Protein AF-A0A9P1GY20-F1 (afdb_monomer_lite)

Organism: NCBI:txid1442378

pLDDT: mean 83.98, std 19.25, range [26.89, 98.56]

Structure (mmCIF, N/CA/C/O backbone):
data_AF-A0A9P1GY20-F1
#
_entry.id   AF-A0A9P1GY20-F1
#
loop_
_atom_site.group_PDB
_atom_site.id
_atom_site.type_symbol
_atom_site.label_atom_id
_atom_site.label_alt_id
_atom_site.label_comp_id
_atom_site.label_asym_id
_atom_site.label_entity_id
_atom_site.label_seq_id
_atom_site.pdbx_PDB_ins_code
_atom_site.Cartn_x
_atom_site.Cartn_y
_atom_site.Cartn_z
_atom_site.occupancy
_atom_site.B_iso_or_equiv
_atom_site.auth_seq_id
_atom_site.auth_comp_id
_atom_site.auth_asym_id
_atom_site.auth_atom_id
_atom_site.pdbx_PDB_model_num
ATOM 1 N N . MET A 1 1 ? -32.533 4.520 -22.703 1.00 36.44 1 MET A N 1
ATOM 2 C CA . MET A 1 1 ? -31.377 4.012 -21.925 1.00 36.44 1 MET A CA 1
ATOM 3 C C . MET A 1 1 ? -30.116 4.844 -22.220 1.00 36.44 1 MET A C 1
ATOM 5 O O . MET A 1 1 ? -29.046 4.283 -22.371 1.00 36.44 1 MET A O 1
ATOM 9 N N . PHE A 1 2 ? -30.236 6.178 -22.319 1.00 30.64 2 PHE A N 1
ATOM 10 C CA . PHE A 1 2 ? -29.113 7.093 -22.608 1.00 30.64 2 PHE A CA 1
ATOM 11 C C . PHE A 1 2 ? -29.359 8.520 -22.057 1.00 30.64 2 PHE A C 1
ATOM 13 O O . PHE A 1 2 ? -28.878 9.498 -22.605 1.00 30.64 2 PHE A O 1
ATOM 20 N N . GLU A 1 3 ? -30.113 8.646 -20.959 1.00 26.89 3 GLU A N 1
ATOM 21 C CA . GLU A 1 3 ? -30.404 9.933 -20.294 1.00 26.89 3 GLU A CA 1
ATOM 22 C C . GLU A 1 3 ? -30.352 9.781 -18.764 1.00 26.89 3 GLU A C 1
ATOM 24 O O . GLU A 1 3 ? -31.308 10.072 -18.055 1.00 26.89 3 GLU A O 1
ATOM 29 N N . ALA A 1 4 ? -29.241 9.262 -18.236 1.00 29.00 4 ALA A N 1
ATOM 30 C CA . ALA A 1 4 ? -29.023 9.178 -16.785 1.00 29.00 4 ALA A CA 1
ATOM 31 C C . ALA A 1 4 ? -27.730 9.871 -16.310 1.00 29.00 4 ALA A C 1
ATOM 33 O O . ALA A 1 4 ? -27.395 9.785 -15.136 1.00 29.00 4 ALA A O 1
ATOM 34 N N . PHE A 1 5 ? -27.012 10.581 -17.191 1.00 33.75 5 PHE A N 1
ATOM 35 C CA . PHE A 1 5 ? -25.700 11.172 -16.875 1.00 33.75 5 PHE A CA 1
ATOM 36 C C . PHE A 1 5 ? -25.647 12.702 -16.910 1.00 33.75 5 PHE A C 1
ATOM 38 O O . PHE A 1 5 ? -24.567 13.281 -16.935 1.00 33.75 5 PHE A O 1
ATOM 45 N N . SER A 1 6 ? -26.788 13.386 -16.875 1.00 38.59 6 SER A N 1
ATOM 46 C CA . SER A 1 6 ? -26.794 14.845 -16.753 1.00 38.59 6 SER A CA 1
ATOM 47 C C . SER A 1 6 ? -27.784 15.281 -15.693 1.00 38.59 6 SER A C 1
ATOM 49 O O . SER A 1 6 ? -28.915 15.634 -16.005 1.00 38.59 6 SER A O 1
ATOM 51 N N . GLN A 1 7 ? -27.360 15.207 -14.431 1.00 32.94 7 GLN A N 1
ATOM 52 C CA . GLN A 1 7 ? -27.792 16.128 -13.379 1.00 32.94 7 GLN A CA 1
ATOM 53 C C . GLN A 1 7 ? -26.963 15.903 -12.111 1.00 32.94 7 GLN A C 1
ATOM 55 O O . GLN A 1 7 ? -27.294 15.060 -11.287 1.00 32.94 7 GLN A O 1
ATOM 60 N N . GLN A 1 8 ? -25.880 16.674 -11.979 1.00 34.22 8 GLN A N 1
ATOM 61 C CA . GLN A 1 8 ? -25.512 17.410 -10.760 1.00 34.22 8 GLN A CA 1
ATOM 62 C C . GLN A 1 8 ? -24.205 18.174 -11.014 1.00 34.22 8 GLN A C 1
ATOM 64 O O . GLN A 1 8 ? -23.108 17.697 -10.745 1.00 34.22 8 GLN A O 1
ATOM 69 N N . SER A 1 9 ? -24.330 19.396 -11.542 1.00 34.16 9 SER A N 1
ATOM 70 C CA . SER A 1 9 ? -23.282 20.409 -11.418 1.00 34.16 9 SER A CA 1
ATOM 71 C C . SER A 1 9 ? -23.604 21.296 -10.217 1.00 34.16 9 SER A C 1
ATOM 73 O O . SER A 1 9 ? -24.462 22.174 -10.305 1.00 34.16 9 SER A O 1
ATOM 75 N N . SER A 1 10 ? -22.905 21.096 -9.103 1.00 29.77 10 SER A N 1
ATOM 76 C CA . SER A 1 10 ? -22.755 22.138 -8.083 1.00 29.77 10 SER A CA 1
ATOM 77 C C . SER A 1 10 ? -21.551 21.853 -7.180 1.00 29.77 10 SER A C 1
ATOM 79 O O . SER A 1 10 ? -21.688 21.182 -6.163 1.00 29.77 10 SER A O 1
ATOM 81 N N . GLY A 1 11 ? -20.396 22.412 -7.567 1.00 38.97 11 GLY A N 1
ATOM 82 C CA . GLY A 1 11 ? -19.243 22.720 -6.705 1.00 38.97 11 GLY A CA 1
ATOM 83 C C . GLY A 1 11 ? -18.355 21.545 -6.268 1.00 38.97 11 GLY A C 1
ATOM 84 O O . GLY A 1 11 ? -18.858 20.563 -5.743 1.00 38.97 11 GLY A O 1
ATOM 85 N N . HIS A 1 12 ? -17.028 21.730 -6.377 1.00 35.47 12 HIS A N 1
ATOM 86 C CA . HIS A 1 12 ? -15.898 20.835 -6.017 1.00 35.47 12 HIS A CA 1
ATOM 87 C C . HIS A 1 12 ? -15.302 20.016 -7.178 1.00 35.47 12 HIS A C 1
ATOM 89 O O . HIS A 1 12 ? -15.381 18.792 -7.227 1.00 35.47 12 HIS A O 1
ATOM 95 N N . THR A 1 13 ? -14.640 20.705 -8.108 1.00 36.62 13 THR A N 1
ATOM 96 C CA . THR A 1 13 ? -14.113 20.149 -9.368 1.00 36.62 13 THR A CA 1
ATOM 97 C C . THR A 1 13 ? -12.703 19.541 -9.301 1.00 36.62 13 THR A C 1
ATOM 99 O O . THR A 1 13 ? -12.235 19.027 -10.308 1.00 36.62 13 THR A O 1
ATOM 102 N N . GLY A 1 14 ? -12.018 19.541 -8.150 1.00 36.91 14 GLY A N 1
ATOM 103 C CA . GLY A 1 14 ? -10.640 19.023 -8.057 1.00 36.91 14 GLY A CA 1
ATOM 104 C C . GLY A 1 14 ? -10.515 17.518 -7.782 1.00 36.91 14 GLY A C 1
ATOM 105 O O . GLY A 1 14 ? -9.641 16.863 -8.336 1.00 36.91 14 GLY A O 1
ATOM 106 N N . ASN A 1 15 ? -11.395 16.950 -6.949 1.00 43.69 15 ASN A N 1
ATOM 107 C CA . ASN A 1 15 ? -11.218 15.585 -6.423 1.00 43.69 15 ASN A CA 1
ATOM 108 C C . ASN A 1 15 ? -12.017 14.510 -7.181 1.00 43.69 15 ASN A C 1
ATOM 110 O O . ASN A 1 15 ? -11.743 13.325 -7.045 1.00 43.69 15 ASN A O 1
ATOM 114 N N . GLN A 1 16 ? -13.007 14.914 -7.982 1.00 50.28 16 GLN A N 1
ATOM 115 C CA . GLN A 1 16 ? -13.891 13.974 -8.678 1.00 50.28 16 GLN A CA 1
ATOM 116 C C . GLN A 1 16 ? -13.224 13.383 -9.929 1.00 50.28 16 GLN A C 1
ATOM 118 O O . GLN A 1 16 ? -13.358 12.195 -10.184 1.00 50.28 16 GLN A O 1
ATOM 123 N N . SER A 1 17 ? -12.461 14.175 -10.693 1.00 55.75 17 SER A N 1
ATOM 124 C CA . SER A 1 17 ? -11.899 13.741 -11.987 1.00 55.75 17 SER A CA 1
ATOM 125 C C . SER A 1 17 ? -10.969 12.527 -11.881 1.00 55.75 17 SER A C 1
ATOM 127 O O . SER A 1 17 ? -11.025 11.638 -12.728 1.00 55.75 17 SER A O 1
ATOM 129 N N . HIS A 1 18 ? -10.121 12.475 -10.851 1.00 56.06 18 HIS A N 1
ATOM 130 C CA . HIS A 1 18 ? -9.196 11.357 -10.642 1.00 56.06 18 HIS A CA 1
ATOM 131 C C . HIS A 1 18 ? -9.919 10.096 -10.164 1.00 56.06 18 HIS A C 1
ATOM 133 O O . HIS A 1 18 ? -9.508 8.987 -10.486 1.00 56.06 18 HIS A O 1
ATOM 139 N N . ASP A 1 19 ? -11.023 10.246 -9.439 1.00 66.81 19 ASP A N 1
ATOM 140 C CA . ASP A 1 19 ? -11.809 9.112 -8.958 1.00 66.81 19 ASP A CA 1
ATOM 141 C C . ASP A 1 19 ? -12.513 8.367 -10.109 1.00 66.81 19 ASP A C 1
ATOM 143 O O . ASP A 1 19 ? -12.489 7.134 -10.191 1.00 66.81 19 ASP A O 1
ATOM 147 N N . TRP A 1 20 ? -13.052 9.122 -11.074 1.00 75.12 20 TRP A N 1
ATOM 148 C CA . TRP A 1 20 ? -13.641 8.562 -12.295 1.00 75.12 20 TRP A CA 1
ATOM 149 C C . TRP A 1 20 ? -12.614 7.848 -13.177 1.00 75.12 20 TRP A C 1
ATOM 151 O O . TRP A 1 20 ? -12.965 6.859 -13.819 1.00 75.12 20 TRP A O 1
ATOM 161 N N . HIS A 1 21 ? -11.360 8.314 -13.195 1.00 82.31 21 HIS A N 1
ATOM 162 C CA . HIS A 1 21 ? -10.298 7.704 -13.996 1.00 82.31 21 HIS A CA 1
ATOM 163 C C . HIS A 1 21 ? -10.012 6.262 -13.559 1.00 82.31 21 HIS A C 1
ATOM 165 O O . HIS A 1 21 ? -10.225 5.344 -14.348 1.00 82.31 21 HIS A O 1
ATOM 171 N N . HIS A 1 22 ? -9.651 6.050 -12.290 1.00 83.69 22 HIS A N 1
ATOM 172 C CA . HIS A 1 22 ? -9.340 4.714 -11.763 1.00 83.69 22 HIS A CA 1
ATOM 173 C C . HIS A 1 22 ? -10.570 3.793 -11.743 1.00 83.69 22 HIS A C 1
ATOM 175 O O . HIS A 1 22 ? -10.458 2.576 -11.881 1.00 83.69 22 HIS A O 1
ATOM 181 N N . THR A 1 23 ? -11.772 4.361 -11.588 1.00 83.44 23 THR A N 1
ATOM 182 C CA . THR A 1 23 ? -13.022 3.594 -11.695 1.00 83.44 23 THR A CA 1
ATOM 183 C C . THR A 1 23 ? -13.264 3.118 -13.128 1.00 83.44 23 THR A C 1
ATOM 185 O O . THR A 1 23 ? -13.623 1.959 -13.340 1.00 83.44 23 THR A O 1
ATOM 188 N N . GLY A 1 24 ? -13.055 3.992 -14.117 1.00 87.69 24 GLY A N 1
ATOM 189 C CA . GLY A 1 24 ? -13.167 3.646 -15.532 1.00 87.69 24 GLY A CA 1
ATOM 190 C C . GLY A 1 24 ? -12.109 2.634 -15.963 1.00 87.69 24 GLY A C 1
ATOM 191 O O . GLY A 1 24 ? -12.423 1.669 -16.652 1.00 87.69 24 GLY A O 1
ATOM 192 N N . GLU A 1 25 ? -10.877 2.803 -15.498 1.00 88.06 25 GLU A N 1
ATOM 193 C CA . GLU A 1 25 ? -9.790 1.859 -15.726 1.00 88.06 25 GLU A CA 1
ATOM 194 C C . GLU A 1 25 ? -10.098 0.471 -15.157 1.00 88.06 25 GLU A C 1
ATOM 196 O O . GLU A 1 25 ? -10.028 -0.527 -15.877 1.00 88.06 25 GLU A O 1
ATOM 201 N N . LEU A 1 26 ? -10.537 0.397 -13.899 1.00 89.38 26 LEU A N 1
ATOM 202 C CA . LEU A 1 26 ? -10.950 -0.865 -13.296 1.00 89.38 26 LEU A CA 1
ATOM 203 C C . LEU A 1 26 ? -12.087 -1.527 -14.090 1.00 89.38 26 LEU A C 1
ATOM 205 O O . LEU A 1 26 ? -12.111 -2.751 -14.241 1.00 89.38 26 LEU A O 1
ATOM 209 N N . ALA A 1 27 ? -13.023 -0.740 -14.626 1.00 89.81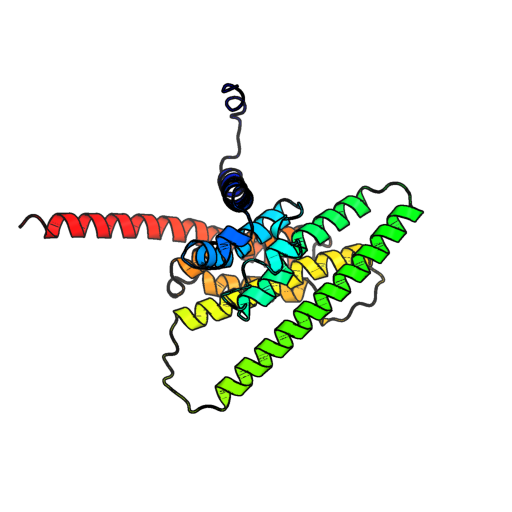 27 ALA A N 1
ATOM 210 C CA . ALA A 1 27 ? -14.083 -1.250 -15.491 1.00 89.81 27 ALA A CA 1
ATOM 211 C C . ALA A 1 27 ? -13.534 -1.823 -16.811 1.00 89.81 27 ALA A C 1
ATOM 213 O O . ALA A 1 27 ? -14.008 -2.861 -17.267 1.00 89.81 27 ALA A O 1
ATOM 214 N N . LEU A 1 28 ? -12.511 -1.201 -17.407 1.00 90.88 28 LEU A N 1
ATOM 215 C CA . LEU A 1 28 ? -11.850 -1.716 -18.612 1.00 90.88 28 LEU A CA 1
ATOM 216 C C . LEU A 1 28 ? -11.106 -3.023 -18.338 1.00 90.88 28 LEU A C 1
ATOM 218 O O . LEU A 1 28 ? -11.222 -3.963 -19.128 1.00 90.88 28 LEU A O 1
ATOM 222 N N . PHE A 1 29 ? -10.384 -3.097 -17.216 1.00 89.94 29 PHE A N 1
ATOM 223 C CA . PHE A 1 29 ? -9.718 -4.324 -16.797 1.00 89.94 29 PHE A CA 1
ATOM 224 C C . PHE A 1 29 ? -10.723 -5.429 -16.549 1.00 89.94 29 PHE A C 1
ATOM 226 O O . PHE A 1 29 ? -10.553 -6.495 -17.106 1.00 89.94 29 PHE A O 1
ATOM 233 N N . THR A 1 30 ? -11.787 -5.178 -15.787 1.00 88.75 30 THR A N 1
ATOM 234 C CA . THR A 1 30 ? -12.783 -6.207 -15.434 1.00 88.75 30 THR A CA 1
ATOM 235 C C . THR A 1 30 ? -13.703 -6.613 -16.581 1.00 88.75 30 THR A C 1
ATOM 237 O O . THR A 1 30 ? -14.240 -7.719 -16.564 1.00 88.75 30 THR A O 1
ATOM 240 N N . ALA A 1 31 ? -13.863 -5.763 -17.599 1.00 91.88 31 ALA A N 1
ATOM 241 C CA . ALA A 1 31 ? -14.502 -6.147 -18.856 1.00 91.88 31 ALA A CA 1
ATOM 242 C C . ALA A 1 31 ? -13.670 -7.181 -19.636 1.00 91.88 31 ALA A C 1
ATOM 244 O O . ALA A 1 31 ? -14.202 -7.888 -20.493 1.00 91.88 31 ALA A O 1
ATOM 245 N N . ARG A 1 32 ? -12.370 -7.273 -19.342 1.00 86.81 32 ARG A N 1
ATOM 246 C CA . ARG A 1 32 ? -11.453 -8.290 -19.849 1.00 86.81 32 ARG A CA 1
ATOM 247 C C . ARG A 1 32 ? -11.220 -9.322 -18.736 1.00 86.81 32 ARG A C 1
ATOM 249 O O . ARG A 1 32 ? -11.160 -9.002 -17.556 1.00 86.81 32 ARG A O 1
ATOM 256 N N . THR A 1 33 ? -11.146 -10.602 -19.066 1.00 92.25 33 THR A N 1
ATOM 257 C CA . THR A 1 33 ? -10.890 -11.614 -18.029 1.00 92.25 33 THR A CA 1
ATOM 258 C C . THR A 1 33 ? -9.412 -11.566 -17.594 1.00 92.25 33 THR A C 1
ATOM 260 O O . THR A 1 33 ? -8.588 -10.968 -18.299 1.00 92.25 33 THR A O 1
ATOM 263 N N . PRO A 1 34 ? -9.019 -12.171 -16.456 1.00 95.25 34 PRO A N 1
ATOM 264 C CA . PRO A 1 34 ? -7.610 -12.242 -16.056 1.00 95.25 34 PRO A CA 1
ATOM 265 C C . PRO A 1 34 ? -6.691 -12.828 -17.145 1.00 95.25 34 PRO A C 1
ATOM 267 O O . PRO A 1 34 ? -5.554 -12.388 -17.299 1.00 95.25 34 PRO A O 1
ATOM 270 N N . GLU A 1 35 ? -7.198 -13.764 -17.953 1.00 96.62 35 GLU A N 1
ATOM 271 C CA . GLU A 1 35 ? -6.481 -14.408 -19.063 1.00 96.62 35 GLU A CA 1
ATOM 272 C C . GLU A 1 35 ? -6.075 -13.425 -20.168 1.00 96.62 35 GLU A C 1
ATOM 274 O O . GLU A 1 35 ? -5.114 -13.671 -20.893 1.00 96.62 35 GLU A O 1
ATOM 279 N N . ALA A 1 36 ? -6.768 -12.292 -20.295 1.00 95.38 36 ALA A N 1
ATOM 280 C CA . ALA A 1 36 ? -6.425 -11.264 -21.275 1.00 95.38 36 ALA A CA 1
ATOM 281 C C . ALA A 1 36 ? -5.143 -10.484 -20.917 1.00 95.38 36 ALA A C 1
ATOM 283 O O . ALA A 1 36 ? -4.687 -9.673 -21.720 1.00 95.38 36 ALA A O 1
ATOM 284 N N . HIS A 1 37 ? -4.573 -10.714 -19.729 1.00 95.81 37 HIS A N 1
ATOM 285 C CA . HIS A 1 37 ? -3.428 -9.974 -19.188 1.00 95.81 37 HIS A CA 1
ATOM 286 C C . HIS A 1 37 ? -2.228 -10.886 -18.891 1.00 95.81 37 HIS A C 1
ATOM 288 O O . HIS A 1 37 ? -1.402 -10.568 -18.037 1.00 95.81 37 HIS A O 1
ATOM 294 N N . ILE A 1 38 ? -2.130 -12.042 -19.557 1.00 97.12 38 ILE A N 1
ATOM 295 C CA . ILE A 1 38 ? -1.034 -13.001 -19.332 1.00 97.12 38 ILE A CA 1
ATOM 296 C C . ILE A 1 38 ? 0.279 -12.599 -20.018 1.00 97.12 38 ILE A C 1
ATOM 298 O O . ILE A 1 38 ? 1.343 -13.054 -19.599 1.00 97.12 38 ILE A O 1
ATOM 302 N N . ASP A 1 39 ? 0.219 -11.789 -21.081 1.00 95.44 39 ASP A N 1
ATOM 303 C CA . ASP A 1 39 ? 1.381 -11.292 -21.819 1.00 95.44 39 ASP A CA 1
ATOM 304 C C . ASP A 1 39 ? 1.104 -9.990 -22.598 1.00 95.44 39 ASP A C 1
ATOM 306 O O . ASP A 1 39 ? 0.023 -9.399 -22.525 1.00 95.44 39 ASP A O 1
ATOM 310 N N . GLY A 1 40 ? 2.135 -9.515 -23.306 1.00 94.75 40 GLY A N 1
ATOM 311 C CA . GLY A 1 40 ? 2.075 -8.341 -24.171 1.00 94.75 40 GLY A CA 1
ATOM 312 C C . GLY A 1 40 ? 1.825 -7.030 -23.424 1.00 94.75 40 GLY A C 1
ATOM 313 O O . GLY A 1 40 ? 2.016 -6.923 -22.213 1.00 94.75 40 GLY A O 1
ATOM 314 N N . ASP A 1 41 ? 1.372 -6.021 -24.166 1.00 94.38 41 ASP A N 1
ATOM 315 C CA . ASP A 1 41 ? 1.140 -4.677 -23.624 1.00 94.38 41 ASP A CA 1
ATOM 316 C C . ASP A 1 41 ? 0.043 -4.668 -22.553 1.00 94.38 41 ASP A C 1
ATOM 318 O O . ASP A 1 41 ? 0.141 -3.941 -21.569 1.00 94.38 41 ASP A O 1
ATOM 322 N N . ALA A 1 42 ? -0.975 -5.524 -22.695 1.00 93.00 42 ALA A N 1
ATOM 323 C CA . ALA A 1 42 ? -2.041 -5.653 -21.705 1.00 93.00 42 ALA A CA 1
ATOM 324 C C . ALA A 1 42 ? -1.504 -6.114 -20.342 1.00 93.00 42 ALA A C 1
ATOM 326 O O . ALA A 1 42 ? -1.951 -5.607 -19.314 1.00 93.00 42 ALA A O 1
ATOM 327 N N . HIS A 1 43 ? -0.528 -7.028 -20.324 1.00 95.88 43 HIS A N 1
ATOM 328 C CA . HIS A 1 43 ? 0.146 -7.433 -19.094 1.00 95.88 43 HIS A CA 1
ATOM 329 C C . HIS A 1 43 ? 0.955 -6.284 -18.486 1.00 95.88 43 HIS A C 1
ATOM 331 O O . HIS A 1 43 ? 0.855 -6.038 -17.290 1.00 95.88 43 HIS A O 1
ATOM 337 N N . HIS A 1 44 ? 1.727 -5.550 -19.291 1.00 94.19 44 HIS A N 1
ATOM 338 C CA . HIS A 1 44 ? 2.535 -4.438 -18.781 1.00 94.19 44 HIS A CA 1
ATOM 339 C C . HIS A 1 44 ? 1.678 -3.333 -18.157 1.00 94.19 44 HIS A C 1
ATOM 341 O O . HIS A 1 44 ? 1.940 -2.935 -17.024 1.00 94.19 44 HIS A O 1
ATOM 347 N N . ILE A 1 45 ? 0.607 -2.926 -18.846 1.00 93.56 45 ILE A N 1
ATOM 348 C CA . ILE A 1 45 ? -0.346 -1.936 -18.330 1.00 93.56 45 ILE A CA 1
ATOM 349 C C . ILE A 1 45 ? -1.016 -2.476 -17.059 1.00 93.56 45 ILE A C 1
ATOM 351 O O . ILE A 1 45 ? -1.075 -1.777 -16.055 1.00 93.56 45 ILE A O 1
ATOM 355 N N . PHE A 1 46 ? -1.442 -3.745 -17.040 1.00 94.81 46 PHE A N 1
ATOM 356 C CA . PHE A 1 46 ? -1.980 -4.366 -15.826 1.00 94.81 46 PHE A CA 1
ATOM 357 C C . PHE A 1 46 ? -1.000 -4.282 -14.645 1.00 94.81 46 PHE A C 1
ATOM 359 O O . PHE A 1 46 ? -1.390 -3.901 -13.546 1.00 94.81 46 PHE A O 1
ATOM 366 N N . CYS A 1 47 ? 0.273 -4.614 -14.845 1.00 94.25 47 CYS A N 1
ATOM 367 C CA . CYS A 1 47 ? 1.271 -4.610 -13.776 1.00 94.25 47 CYS A CA 1
ATOM 368 C C . CYS A 1 47 ? 1.555 -3.213 -13.208 1.00 94.25 47 CYS A C 1
ATOM 370 O O . CYS A 1 47 ? 1.850 -3.095 -12.016 1.00 94.25 47 CYS A O 1
ATOM 372 N N . ASP A 1 48 ? 1.486 -2.172 -14.036 1.00 90.00 48 ASP A N 1
ATOM 373 C CA . ASP A 1 48 ? 1.748 -0.797 -13.613 1.00 90.00 48 ASP A CA 1
ATOM 374 C C . ASP A 1 48 ? 0.522 -0.162 -12.939 1.00 90.00 48 ASP A C 1
ATOM 376 O O . ASP A 1 48 ? 0.628 0.316 -11.807 1.00 90.00 48 ASP A O 1
ATOM 380 N N . GLU A 1 49 ? -0.659 -0.283 -13.544 1.00 92.19 49 GLU A N 1
ATOM 381 C CA . GLU A 1 49 ? -1.886 0.397 -13.096 1.00 92.19 49 GLU A CA 1
ATOM 382 C C . GLU A 1 49 ? -2.510 -0.218 -11.833 1.00 92.19 49 GLU A C 1
ATOM 384 O O . GLU A 1 49 ? -3.317 0.393 -11.124 1.00 92.19 49 GLU A O 1
ATOM 389 N N . ARG A 1 50 ? -2.103 -1.442 -11.470 1.00 94.62 50 ARG A N 1
ATOM 390 C CA . ARG A 1 50 ? -2.506 -2.080 -10.204 1.00 94.62 50 ARG A CA 1
ATOM 391 C C . ARG A 1 50 ? -2.194 -1.236 -8.975 1.00 94.62 50 ARG A C 1
ATOM 393 O O . ARG A 1 50 ? -2.935 -1.323 -7.995 1.00 94.62 50 ARG A O 1
ATOM 400 N N . VAL A 1 51 ? -1.102 -0.473 -9.006 1.00 95.00 51 VAL A N 1
ATOM 401 C CA . VAL A 1 51 ? -0.702 0.400 -7.897 1.00 95.00 51 VAL A CA 1
ATOM 402 C C . VAL A 1 51 ? -1.754 1.483 -7.683 1.00 95.00 51 VAL A C 1
ATOM 404 O O . VAL A 1 51 ? -2.292 1.615 -6.579 1.00 95.00 51 VAL A O 1
ATOM 407 N N . ASP A 1 52 ? -2.093 2.202 -8.748 1.00 92.62 52 ASP A N 1
ATOM 408 C CA . ASP A 1 52 ? -2.964 3.369 -8.686 1.00 92.62 52 ASP A CA 1
ATOM 409 C C . ASP A 1 52 ? -4.413 2.965 -8.397 1.00 92.62 52 ASP A C 1
ATOM 411 O O . ASP A 1 52 ? -5.066 3.538 -7.515 1.00 92.62 52 ASP A O 1
ATOM 415 N N . MET A 1 53 ? -4.889 1.873 -9.007 1.00 93.81 53 MET A N 1
ATOM 416 C CA . MET A 1 53 ? -6.185 1.279 -8.672 1.00 93.81 53 MET A CA 1
ATOM 417 C C . MET A 1 53 ? -6.280 0.857 -7.199 1.00 93.81 53 MET A C 1
ATOM 419 O O . MET A 1 53 ? -7.325 1.066 -6.573 1.00 93.81 53 MET A O 1
ATOM 423 N N . ALA A 1 54 ? -5.218 0.280 -6.625 1.00 96.38 54 ALA A N 1
ATOM 424 C CA . ALA A 1 54 ? -5.203 -0.131 -5.222 1.00 96.38 54 ALA A CA 1
ATOM 425 C C . ALA A 1 54 ? -5.225 1.067 -4.270 1.00 96.38 54 ALA A C 1
ATOM 427 O O . ALA A 1 54 ? -6.063 1.109 -3.369 1.00 96.38 54 ALA A O 1
ATOM 428 N N . LEU A 1 55 ? -4.359 2.061 -4.480 1.00 95.75 55 LEU A N 1
ATOM 429 C CA . LEU A 1 55 ? -4.320 3.263 -3.642 1.00 95.75 55 LEU A CA 1
ATOM 430 C C . LEU A 1 55 ? -5.630 4.063 -3.754 1.00 95.75 55 LEU A C 1
ATOM 432 O O . LEU A 1 55 ? -6.179 4.488 -2.737 1.00 95.75 55 LEU A O 1
ATOM 436 N N . SER A 1 56 ? -6.198 4.189 -4.958 1.00 94.31 56 SER A N 1
ATOM 437 C CA . SER A 1 56 ? -7.531 4.774 -5.161 1.00 94.31 56 SER A CA 1
ATOM 438 C C . SER A 1 56 ? -8.619 4.000 -4.403 1.00 94.31 56 SER A C 1
ATOM 440 O O . SER A 1 56 ? -9.462 4.599 -3.734 1.00 94.31 56 SER A O 1
ATOM 442 N N . ALA A 1 57 ? -8.611 2.666 -4.469 1.00 94.88 57 ALA A N 1
ATOM 443 C CA . ALA A 1 57 ? -9.580 1.824 -3.767 1.00 94.88 57 ALA A CA 1
ATOM 444 C C . ALA A 1 57 ? -9.460 1.936 -2.235 1.00 94.88 57 ALA A C 1
ATOM 446 O O . ALA A 1 57 ? -10.481 1.958 -1.545 1.00 94.88 57 ALA A O 1
ATOM 447 N N . VAL A 1 58 ? -8.238 2.088 -1.707 1.00 96.56 58 VAL A N 1
ATOM 448 C CA . VAL A 1 58 ? -7.990 2.405 -0.291 1.00 96.56 58 VAL A CA 1
ATOM 449 C C . VAL A 1 58 ? -8.645 3.732 0.090 1.00 96.56 58 VAL A C 1
ATOM 451 O O . VAL A 1 58 ? -9.373 3.783 1.080 1.00 96.56 58 VAL A O 1
ATOM 454 N N . LEU A 1 59 ? -8.437 4.790 -0.700 1.00 94.19 59 LEU A N 1
ATOM 455 C CA . LEU A 1 59 ? -9.025 6.112 -0.442 1.00 94.19 59 LEU A CA 1
ATOM 456 C C . LEU A 1 59 ? -10.558 6.093 -0.513 1.00 94.19 59 LEU A C 1
ATOM 458 O O . LEU A 1 59 ? -11.223 6.761 0.279 1.00 94.19 59 LEU A O 1
ATOM 462 N N . ARG A 1 60 ? -11.125 5.287 -1.417 1.00 92.94 60 ARG A N 1
ATOM 463 C CA . ARG A 1 60 ? -12.571 5.030 -1.507 1.00 92.94 60 ARG A CA 1
ATOM 464 C C . ARG A 1 60 ? -13.099 4.078 -0.437 1.00 92.94 60 ARG A C 1
ATOM 466 O O . ARG A 1 60 ? -14.315 3.953 -0.305 1.00 92.94 60 ARG A O 1
ATOM 473 N N . ARG A 1 61 ? -12.212 3.410 0.307 1.00 94.25 61 ARG A N 1
ATOM 474 C CA . ARG A 1 61 ? -12.544 2.418 1.340 1.00 94.25 61 ARG A CA 1
ATOM 475 C C . ARG A 1 61 ? -13.408 1.272 0.795 1.00 94.25 61 ARG A C 1
ATOM 477 O O . ARG A 1 61 ? -14.365 0.837 1.430 1.00 94.25 61 ARG A O 1
ATOM 484 N N . ARG A 1 62 ? -13.102 0.814 -0.424 1.00 94.69 62 ARG A N 1
ATOM 485 C CA . ARG A 1 62 ? -13.837 -0.256 -1.118 1.00 94.69 62 ARG A CA 1
ATOM 486 C C . ARG A 1 62 ? -12.898 -1.339 -1.601 1.00 94.69 62 ARG A C 1
ATOM 488 O O . ARG A 1 62 ? -11.889 -1.031 -2.227 1.00 94.69 62 ARG A O 1
ATOM 495 N N . GLN A 1 63 ? -13.257 -2.598 -1.366 1.00 94.06 63 GLN A N 1
ATOM 496 C CA . GLN A 1 63 ? -12.491 -3.736 -1.849 1.00 94.06 63 GLN A CA 1
ATOM 497 C C . GLN A 1 63 ? -12.299 -3.692 -3.368 1.00 94.06 63 GLN A C 1
ATOM 499 O O . GLN A 1 63 ? -13.157 -3.242 -4.133 1.00 94.06 63 GLN A O 1
ATOM 504 N N . LEU A 1 64 ? -11.160 -4.220 -3.799 1.00 93.62 64 LEU A N 1
ATOM 505 C CA . LEU A 1 64 ? -10.760 -4.272 -5.193 1.00 93.62 64 LEU A CA 1
ATOM 506 C C . LEU A 1 64 ? -10.888 -5.708 -5.700 1.00 93.62 64 LEU A C 1
ATOM 508 O O . LEU A 1 64 ? -10.347 -6.627 -5.090 1.00 93.62 64 LEU A O 1
ATOM 512 N N . VAL A 1 65 ? -11.543 -5.925 -6.841 1.00 94.19 65 VAL A N 1
ATOM 513 C CA . VAL A 1 65 ? -11.646 -7.264 -7.467 1.00 94.19 65 VAL A CA 1
ATOM 514 C C . VAL A 1 65 ? -10.273 -7.886 -7.765 1.00 94.19 65 VAL A C 1
ATOM 516 O O . VAL A 1 65 ? -10.125 -9.106 -7.740 1.00 94.19 65 VAL A O 1
ATOM 519 N N . LEU A 1 66 ? -9.243 -7.052 -7.942 1.00 94.50 66 LEU A N 1
ATOM 520 C CA . LEU A 1 66 ? -7.858 -7.476 -8.165 1.00 94.50 66 LEU A CA 1
ATOM 521 C C . LEU A 1 66 ? -7.201 -8.130 -6.933 1.00 94.50 66 LEU A C 1
ATOM 523 O O . LEU A 1 66 ? -6.114 -8.685 -7.054 1.00 94.50 66 LEU A O 1
ATOM 527 N N . SER A 1 67 ? -7.852 -8.086 -5.763 1.00 94.62 67 SER A N 1
ATOM 528 C CA . SER A 1 67 ? -7.441 -8.812 -4.547 1.00 94.62 67 SER A CA 1
ATOM 529 C C . SER A 1 67 ? -7.777 -10.310 -4.587 1.00 94.62 67 SER A C 1
ATOM 531 O O . SER A 1 67 ? -7.323 -11.086 -3.743 1.00 94.62 67 SER A O 1
ATOM 533 N N . THR A 1 68 ? -8.589 -10.747 -5.552 1.00 95.44 68 THR A N 1
ATOM 534 C CA . THR A 1 68 ? -9.011 -12.149 -5.655 1.00 95.44 68 THR A CA 1
ATOM 535 C C . THR A 1 68 ? -7.869 -13.061 -6.133 1.00 95.44 68 THR A C 1
ATOM 537 O O . THR A 1 68 ? -6.955 -12.606 -6.833 1.00 95.44 68 THR A O 1
ATOM 540 N N . PRO A 1 69 ? -7.876 -14.356 -5.758 1.00 96.12 69 PRO A N 1
ATOM 541 C CA . PRO A 1 69 ? -6.825 -15.296 -6.148 1.00 96.12 69 PRO A CA 1
ATOM 542 C C . PRO A 1 69 ? -6.610 -15.387 -7.661 1.00 96.12 69 PRO A C 1
ATOM 544 O O . PRO A 1 69 ? -5.472 -15.529 -8.108 1.00 96.12 69 PRO A O 1
ATOM 547 N N . GLU A 1 70 ? -7.675 -15.270 -8.452 1.00 96.56 70 GLU A N 1
ATOM 548 C CA . GLU A 1 70 ? -7.638 -15.347 -9.911 1.00 96.56 70 GLU A CA 1
ATOM 549 C C . GLU A 1 70 ? -6.796 -14.202 -10.487 1.00 96.56 70 GLU A C 1
ATOM 551 O O . GLU A 1 70 ? -5.837 -14.441 -11.222 1.00 96.56 70 GLU A O 1
ATOM 556 N N . TRP A 1 71 ? -7.066 -12.963 -10.070 1.00 96.88 71 TRP A N 1
ATOM 557 C CA . TRP A 1 71 ? -6.328 -11.777 -10.517 1.00 96.88 71 TRP A CA 1
ATOM 558 C C . TRP A 1 71 ? -4.890 -11.712 -9.979 1.00 96.88 71 TRP A C 1
ATOM 560 O O . TRP A 1 71 ? -4.023 -11.096 -10.600 1.00 96.88 71 TRP A O 1
ATOM 570 N N . LYS A 1 72 ? -4.599 -12.401 -8.869 1.00 97.38 72 LYS A N 1
ATOM 571 C CA . LYS A 1 72 ? -3.237 -12.547 -8.331 1.00 97.38 72 LYS A CA 1
ATOM 572 C C . LYS A 1 72 ? -2.471 -13.740 -8.907 1.00 97.38 72 LYS A C 1
ATOM 574 O O . LYS A 1 72 ? -1.288 -13.870 -8.612 1.00 97.38 72 LYS A O 1
ATOM 579 N N . SER A 1 73 ? -3.070 -14.607 -9.724 1.00 97.19 73 SER A N 1
ATOM 580 C CA . SER A 1 73 ? -2.391 -15.811 -10.241 1.00 97.19 73 SER A CA 1
ATOM 581 C C . SER A 1 73 ? -2.412 -15.925 -11.761 1.00 97.19 73 SER A C 1
ATOM 583 O O . SER A 1 73 ? -1.358 -16.134 -12.358 1.00 97.19 73 SER A O 1
ATOM 585 N N . VAL A 1 74 ? -3.569 -15.742 -12.398 1.00 97.75 74 VAL A N 1
ATOM 586 C CA . VAL A 1 74 ? -3.746 -15.964 -13.839 1.00 97.75 74 VAL A CA 1
ATOM 587 C C . VAL A 1 74 ? -2.869 -15.037 -14.692 1.00 97.75 74 VAL A C 1
ATOM 589 O O . VAL A 1 74 ? -2.138 -15.572 -15.525 1.00 97.75 74 VAL A O 1
ATOM 592 N N . PRO A 1 75 ? -2.807 -13.706 -14.458 1.00 97.38 75 PRO A N 1
ATOM 593 C CA . PRO A 1 75 ? -1.956 -12.809 -15.256 1.00 97.38 75 PRO A CA 1
ATOM 594 C C . PRO A 1 75 ? -0.455 -13.142 -15.198 1.00 97.38 75 PRO A C 1
ATOM 596 O O . PRO A 1 75 ? 0.317 -12.692 -16.036 1.00 97.38 75 PRO A O 1
ATOM 599 N N . TRP A 1 76 ? -0.032 -13.952 -14.224 1.00 97.81 76 TRP A N 1
ATOM 600 C CA . TRP A 1 76 ? 1.368 -14.285 -13.946 1.00 97.81 76 TRP A CA 1
ATOM 601 C C . TRP A 1 76 ? 1.777 -15.673 -14.452 1.00 97.81 76 TRP A C 1
ATOM 603 O O . TRP A 1 76 ? 2.862 -16.156 -14.134 1.00 97.81 76 TRP A O 1
ATOM 613 N N . GLN A 1 77 ? 0.911 -16.345 -15.217 1.00 97.19 77 GLN A N 1
ATOM 614 C CA . GLN A 1 77 ? 1.170 -17.698 -15.721 1.00 97.19 77 GLN A CA 1
ATOM 615 C C . GLN A 1 77 ? 2.328 -17.759 -16.725 1.00 97.19 77 GLN A C 1
ATOM 617 O O . GLN A 1 77 ? 3.012 -18.779 -16.801 1.00 97.19 77 GLN A O 1
ATOM 622 N N . ARG A 1 78 ? 2.550 -16.687 -17.498 1.00 96.69 78 ARG A N 1
ATOM 623 C CA . ARG A 1 78 ? 3.600 -16.627 -18.527 1.00 96.69 78 ARG A CA 1
ATOM 624 C C . ARG A 1 78 ? 4.769 -15.726 -18.137 1.00 96.69 78 ARG A C 1
ATOM 626 O O . ARG A 1 78 ? 5.914 -16.084 -18.404 1.00 96.69 78 ARG A O 1
ATOM 633 N N . ILE A 1 79 ? 4.492 -14.583 -17.513 1.00 96.44 79 ILE A N 1
ATOM 634 C CA . ILE A 1 79 ? 5.511 -13.653 -17.019 1.00 96.44 79 ILE A CA 1
ATOM 635 C C . ILE A 1 79 ? 5.508 -13.727 -15.484 1.00 96.44 79 ILE A C 1
ATOM 637 O O . ILE A 1 79 ? 4.500 -13.384 -14.867 1.00 96.44 79 ILE A O 1
ATOM 641 N N . PRO A 1 80 ? 6.591 -14.211 -14.845 1.00 95.81 80 PRO A N 1
ATOM 642 C CA . PRO A 1 80 ? 6.633 -14.352 -13.396 1.00 95.81 80 PRO A CA 1
ATOM 643 C C . PRO A 1 80 ? 6.757 -12.992 -12.701 1.00 95.81 80 PRO A C 1
ATOM 645 O O . PRO A 1 80 ? 7.414 -12.079 -13.201 1.00 95.81 80 PRO A O 1
ATOM 648 N N . LYS A 1 81 ? 6.180 -12.898 -11.500 1.00 96.81 81 LYS A N 1
ATOM 649 C CA . LYS A 1 81 ? 6.248 -11.707 -10.644 1.00 96.81 81 LYS A CA 1
ATOM 650 C C . LYS A 1 81 ? 7.683 -11.326 -10.303 1.00 96.81 81 LYS A C 1
ATOM 652 O O . LYS A 1 81 ? 8.482 -12.171 -9.891 1.00 96.81 81 LYS A O 1
ATOM 657 N N . ASN A 1 82 ? 7.971 -10.034 -10.373 1.00 94.69 82 ASN A N 1
ATOM 658 C CA . ASN A 1 82 ? 9.163 -9.440 -9.784 1.00 94.69 82 ASN A CA 1
ATOM 659 C C . ASN A 1 82 ? 8.889 -8.957 -8.339 1.00 94.69 82 ASN A C 1
ATOM 661 O O . ASN A 1 82 ? 7.796 -9.118 -7.795 1.00 94.69 82 ASN A O 1
ATOM 665 N N . LEU A 1 83 ? 9.895 -8.349 -7.696 1.00 94.88 83 LEU A N 1
ATOM 666 C CA . LEU A 1 83 ? 9.765 -7.836 -6.326 1.00 94.88 83 LEU A CA 1
ATOM 667 C C . LEU A 1 83 ? 8.658 -6.786 -6.170 1.00 94.88 83 LEU A C 1
ATOM 669 O O . LEU A 1 83 ? 7.955 -6.818 -5.164 1.00 94.88 83 LEU A O 1
ATOM 673 N N . LYS A 1 84 ? 8.496 -5.867 -7.130 1.00 95.44 84 LYS A N 1
ATOM 674 C CA . LYS A 1 84 ? 7.421 -4.864 -7.108 1.00 95.44 84 LYS A CA 1
ATOM 675 C C . LYS A 1 84 ? 6.069 -5.568 -7.102 1.00 95.44 84 LYS A C 1
ATOM 677 O O . LYS A 1 84 ? 5.245 -5.278 -6.246 1.00 95.44 84 LYS A O 1
ATOM 682 N N . ASP A 1 85 ? 5.875 -6.538 -7.990 1.00 97.25 85 ASP A N 1
ATOM 683 C CA . ASP A 1 85 ? 4.587 -7.217 -8.158 1.00 97.25 85 ASP A CA 1
ATOM 684 C C . ASP A 1 85 ? 4.165 -7.984 -6.895 1.00 97.25 85 ASP A C 1
ATOM 686 O O . ASP A 1 85 ? 2.994 -7.969 -6.523 1.00 97.25 85 ASP A O 1
ATOM 690 N N . ILE A 1 86 ? 5.124 -8.600 -6.191 1.00 97.38 86 ILE A N 1
ATOM 691 C CA . ILE A 1 86 ? 4.874 -9.282 -4.909 1.00 97.38 86 ILE A CA 1
ATOM 692 C C . ILE A 1 86 ? 4.444 -8.285 -3.823 1.00 97.38 86 ILE A C 1
ATOM 694 O O . ILE A 1 86 ? 3.558 -8.590 -3.032 1.00 97.38 86 ILE A O 1
ATOM 698 N N . LEU A 1 87 ? 5.046 -7.093 -3.771 1.00 98.38 87 LEU A N 1
ATOM 699 C CA . LEU A 1 87 ? 4.605 -6.047 -2.844 1.00 98.38 87 LEU A CA 1
ATOM 700 C C . LEU A 1 87 ? 3.208 -5.535 -3.206 1.00 98.38 87 LEU A C 1
ATOM 702 O O . LEU A 1 87 ? 2.369 -5.341 -2.329 1.00 98.38 87 LEU A O 1
ATOM 706 N N . VAL A 1 88 ? 2.959 -5.335 -4.501 1.00 97.94 88 VAL A N 1
ATOM 707 C CA . VAL A 1 88 ? 1.672 -4.857 -5.011 1.00 97.94 88 VAL A CA 1
ATOM 708 C C . VAL A 1 88 ? 0.557 -5.864 -4.737 1.00 97.94 88 VAL A C 1
ATOM 710 O O . VAL A 1 88 ? -0.560 -5.443 -4.459 1.00 97.94 88 VAL A O 1
ATOM 713 N N . ASP A 1 89 ? 0.838 -7.169 -4.718 1.00 98.00 89 ASP A N 1
ATOM 714 C CA . ASP A 1 89 ? -0.126 -8.178 -4.258 1.00 98.00 89 ASP A CA 1
ATOM 715 C C . ASP A 1 89 ? -0.616 -7.924 -2.828 1.00 98.00 89 ASP A C 1
ATOM 717 O O . ASP A 1 89 ? -1.804 -8.084 -2.560 1.00 98.00 89 ASP A O 1
ATOM 721 N N . VAL A 1 90 ? 0.267 -7.486 -1.929 1.00 98.31 90 VAL A N 1
ATOM 722 C CA . VAL A 1 90 ? -0.127 -7.128 -0.560 1.00 98.31 90 VAL A CA 1
ATOM 723 C C . VAL A 1 90 ? -0.909 -5.814 -0.556 1.00 98.31 90 VAL A C 1
ATOM 725 O O . VAL A 1 90 ? -1.924 -5.691 0.126 1.00 98.31 90 VAL A O 1
ATOM 728 N N . LEU A 1 91 ? -0.479 -4.834 -1.357 1.00 98.44 91 LEU A N 1
ATOM 729 C CA . LEU A 1 91 ? -1.159 -3.543 -1.478 1.00 98.44 91 LEU A CA 1
ATOM 730 C C . LEU A 1 91 ? -2.597 -3.680 -2.008 1.00 98.44 91 LEU A C 1
ATOM 732 O O . LEU A 1 91 ? -3.494 -3.028 -1.476 1.00 98.44 91 LEU A O 1
ATOM 736 N N . VAL A 1 92 ? -2.853 -4.537 -3.006 1.00 97.81 92 VAL A N 1
ATOM 737 C CA . VAL A 1 92 ? -4.214 -4.736 -3.551 1.00 97.81 92 VAL A CA 1
ATOM 738 C C . VAL A 1 92 ? -5.175 -5.381 -2.551 1.00 97.81 92 VAL A C 1
ATOM 740 O O . VAL A 1 92 ? -6.386 -5.276 -2.739 1.00 97.81 92 VAL A O 1
ATOM 743 N N . ASP A 1 93 ? -4.665 -6.013 -1.491 1.00 98.12 93 ASP A N 1
ATOM 744 C CA . ASP A 1 93 ? -5.482 -6.579 -0.415 1.00 98.12 93 ASP A CA 1
ATOM 745 C C . ASP A 1 93 ? -5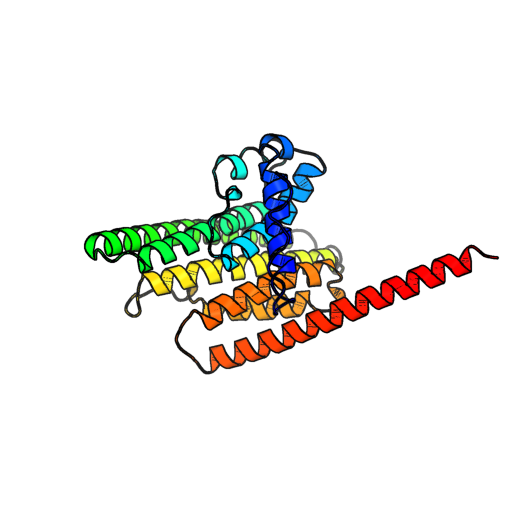.862 -5.521 0.644 1.00 98.12 93 ASP A C 1
ATOM 747 O O . ASP A 1 93 ? -6.871 -5.669 1.340 1.00 98.12 93 ASP A O 1
ATOM 751 N N . MET A 1 94 ? -5.126 -4.403 0.728 1.00 98.31 94 MET A N 1
ATOM 752 C CA . MET A 1 94 ? -5.378 -3.333 1.705 1.00 98.31 94 MET A CA 1
ATOM 753 C C . MET A 1 94 ? -6.791 -2.731 1.642 1.00 98.31 94 MET A C 1
ATOM 755 O O . MET A 1 94 ? -7.392 -2.575 2.707 1.00 98.31 94 MET A O 1
ATOM 759 N N . PRO A 1 95 ? -7.385 -2.427 0.465 1.00 98.00 95 PRO A N 1
ATOM 760 C CA . PRO A 1 95 ? -8.747 -1.898 0.399 1.00 98.00 95 PRO A CA 1
ATOM 761 C C . PRO A 1 95 ? -9.784 -2.790 1.093 1.00 98.00 95 PRO A C 1
ATOM 763 O O . PRO A 1 95 ? -10.727 -2.285 1.699 1.00 98.00 95 PRO A O 1
ATOM 766 N N . ARG A 1 96 ? -9.593 -4.117 1.060 1.00 97.75 96 ARG A N 1
ATOM 767 C CA . ARG A 1 96 ? -10.473 -5.060 1.756 1.00 97.75 96 ARG A CA 1
ATOM 768 C C . ARG A 1 96 ? -10.333 -4.958 3.273 1.00 97.75 96 ARG A C 1
ATOM 770 O O . ARG A 1 96 ? -11.343 -5.008 3.961 1.00 97.75 96 ARG A O 1
ATOM 777 N N . LEU A 1 97 ? -9.118 -4.790 3.798 1.00 98.06 97 LEU A N 1
ATOM 778 C CA . LEU A 1 97 ? -8.914 -4.582 5.239 1.00 98.06 97 LEU A CA 1
ATOM 779 C C . LEU A 1 97 ? -9.565 -3.280 5.716 1.00 98.06 97 LEU A C 1
ATOM 781 O O . LEU A 1 97 ? -10.147 -3.243 6.799 1.00 98.06 97 LEU A O 1
ATOM 785 N N . VAL A 1 98 ? -9.495 -2.226 4.897 1.00 97.69 98 VAL A N 1
ATOM 786 C CA . VAL A 1 98 ? -10.151 -0.941 5.177 1.00 97.69 98 VAL A CA 1
ATOM 787 C C . VAL A 1 98 ? -11.675 -1.108 5.225 1.00 97.69 98 VAL A C 1
ATOM 789 O O . VAL A 1 98 ? -12.312 -0.637 6.165 1.00 97.69 98 VAL A O 1
ATOM 792 N N . GLU A 1 99 ? -12.260 -1.816 4.257 1.00 97.88 99 GLU A N 1
ATOM 793 C CA . GLU A 1 99 ? -13.702 -2.090 4.228 1.00 97.88 99 GLU A CA 1
ATOM 794 C C . GLU A 1 99 ? -14.147 -3.028 5.366 1.00 97.88 99 GLU A C 1
ATOM 796 O O . GLU A 1 99 ? -15.181 -2.799 5.993 1.00 97.88 99 GLU A O 1
ATOM 801 N N . ASP A 1 100 ? -13.355 -4.053 5.696 1.00 98.00 100 ASP A N 1
ATOM 802 C CA . ASP A 1 100 ? -13.601 -4.939 6.840 1.00 98.00 100 ASP A CA 1
ATOM 803 C C . ASP A 1 100 ? -13.595 -4.152 8.166 1.00 98.00 100 ASP A C 1
ATOM 805 O O . ASP A 1 100 ? -14.439 -4.396 9.034 1.00 98.00 100 ASP A O 1
ATOM 809 N N . PHE A 1 101 ? -12.692 -3.174 8.313 1.00 97.38 101 PHE A N 1
ATOM 810 C CA . PHE A 1 101 ? -12.672 -2.262 9.458 1.00 97.38 101 PHE A CA 1
ATOM 811 C C . PHE A 1 101 ? -13.940 -1.405 9.536 1.00 97.38 101 PHE A C 1
ATOM 813 O O . PHE A 1 101 ? -14.533 -1.293 10.611 1.00 97.38 101 PHE A O 1
ATOM 820 N N . ASP A 1 102 ? -14.403 -0.846 8.416 1.00 97.06 102 ASP A N 1
ATOM 821 C CA . ASP A 1 102 ? -15.645 -0.062 8.384 1.00 97.06 102 ASP A CA 1
ATOM 822 C C . ASP A 1 102 ? -16.865 -0.901 8.762 1.00 97.06 102 ASP A C 1
ATOM 824 O O . ASP A 1 102 ? -17.681 -0.485 9.587 1.00 97.06 102 ASP A O 1
ATOM 828 N N . ASN A 1 103 ? -16.960 -2.111 8.213 1.00 96.81 103 ASN A N 1
ATOM 829 C CA . ASN A 1 103 ? -18.034 -3.052 8.522 1.00 96.81 103 ASN A CA 1
ATOM 830 C C . ASN A 1 103 ? -18.034 -3.448 10.006 1.00 96.81 103 ASN A C 1
ATOM 832 O O . ASN A 1 103 ? -19.095 -3.566 10.622 1.00 96.81 103 ASN A O 1
ATOM 836 N N . MET A 1 104 ? -16.850 -3.629 10.599 1.00 97.38 104 MET A N 1
ATOM 837 C CA . MET A 1 104 ? -16.696 -3.867 12.034 1.00 97.38 104 MET A CA 1
ATOM 838 C C . MET A 1 104 ? -17.171 -2.661 12.856 1.00 97.38 104 MET A C 1
ATOM 840 O O . MET A 1 104 ? -17.909 -2.843 13.823 1.00 97.38 104 MET A O 1
ATOM 844 N N . GLN A 1 105 ? -16.791 -1.434 12.485 1.00 95.31 105 GLN A N 1
ATOM 845 C CA . GLN A 1 105 ? -17.205 -0.220 13.204 1.00 95.31 105 GLN A CA 1
ATOM 846 C C . GLN A 1 105 ? -18.720 0.014 13.145 1.00 95.31 105 GLN A C 1
ATOM 848 O O . GLN A 1 105 ? -19.312 0.445 14.132 1.00 95.31 105 GLN A O 1
ATOM 853 N N . GLN A 1 106 ? -19.351 -0.316 12.016 1.00 96.31 106 GLN A N 1
ATOM 854 C CA . GLN A 1 106 ? -20.798 -0.194 11.812 1.00 96.31 106 GLN A CA 1
ATOM 855 C C . GLN A 1 106 ? -21.608 -1.317 12.483 1.00 96.31 106 GLN A C 1
ATOM 857 O O . GLN A 1 106 ? -22.835 -1.238 12.547 1.00 96.31 106 GLN A O 1
ATOM 862 N N . CYS A 1 107 ? -20.957 -2.372 12.985 1.00 96.12 107 CYS A N 1
ATOM 863 C CA . CYS A 1 107 ? -21.641 -3.473 13.650 1.00 96.12 107 CYS A CA 1
ATOM 864 C C . CYS A 1 107 ? -22.136 -3.051 15.043 1.00 96.12 107 CYS A C 1
ATOM 866 O O . CYS A 1 107 ? -21.341 -2.705 15.914 1.00 96.12 107 CYS A O 1
ATOM 868 N N . THR A 1 108 ? -23.453 -3.104 15.258 1.00 95.81 108 THR A N 1
ATOM 869 C CA . THR A 1 108 ? -24.101 -2.735 16.531 1.00 95.81 108 THR A CA 1
ATOM 870 C C . THR A 1 108 ? -24.141 -3.873 17.549 1.00 95.81 108 THR A C 1
ATOM 872 O O . THR A 1 108 ? -24.267 -3.627 18.743 1.00 95.81 108 THR A O 1
ATOM 875 N N . GLU A 1 109 ? -24.050 -5.119 17.083 1.00 97.06 109 GLU A N 1
ATOM 876 C CA . GLU A 1 109 ? -24.092 -6.313 17.928 1.00 97.06 109 GLU A CA 1
ATOM 877 C C . GLU A 1 109 ? -22.703 -6.602 18.504 1.00 97.06 109 GLU A C 1
ATOM 879 O O . GLU A 1 109 ? -21.812 -7.036 17.775 1.00 97.06 109 GLU A O 1
ATOM 884 N N . GLU A 1 110 ? -22.522 -6.402 19.810 1.00 95.00 110 GLU A N 1
ATOM 885 C CA . GLU A 1 110 ? -21.200 -6.424 20.458 1.00 95.00 110 GLU A CA 1
ATOM 886 C C . GLU A 1 110 ? -20.441 -7.747 20.261 1.00 95.00 110 GLU A C 1
ATOM 888 O O . GLU A 1 110 ? -19.259 -7.757 19.926 1.00 95.00 110 GLU A O 1
ATOM 893 N N . SER A 1 111 ? -21.127 -8.888 20.378 1.00 96.00 111 SER A N 1
ATOM 894 C CA . SER A 1 111 ? -20.508 -10.209 20.183 1.00 96.00 111 SER A CA 1
ATOM 895 C C . SER A 1 111 ? -20.020 -10.424 18.746 1.00 96.00 111 SER A C 1
ATOM 897 O O . SER A 1 111 ? -18.944 -10.984 18.507 1.00 96.00 111 SER A O 1
ATOM 899 N N . LYS A 1 112 ? -20.797 -9.950 17.767 1.00 97.00 112 LYS A N 1
ATOM 900 C CA . LYS A 1 112 ? -20.441 -10.012 16.349 1.00 97.00 112 LYS A CA 1
ATOM 901 C C . LYS A 1 112 ? -19.324 -9.022 16.031 1.00 97.00 112 LYS A C 1
ATOM 903 O O . LYS A 1 112 ? -18.404 -9.382 15.302 1.00 97.00 112 LYS A O 1
ATOM 908 N N . LYS A 1 113 ? -19.375 -7.816 16.598 1.00 97.31 113 LYS A N 1
ATOM 909 C CA . LYS A 1 113 ? -18.331 -6.799 16.471 1.00 97.31 113 LYS A CA 1
ATOM 910 C C . LYS A 1 113 ? -16.991 -7.317 16.981 1.00 97.31 113 LYS A C 1
ATOM 912 O O . LYS A 1 113 ? -16.005 -7.218 16.259 1.00 97.31 113 LYS A O 1
ATOM 917 N N . GLU A 1 114 ? -16.968 -7.948 18.153 1.00 96.88 114 GLU A N 1
ATOM 918 C CA . GLU A 1 114 ? -15.754 -8.554 18.706 1.00 96.88 114 GLU A CA 1
ATOM 919 C C . GLU A 1 114 ? -15.218 -9.679 17.811 1.00 96.88 114 GLU A C 1
ATOM 921 O O . GLU A 1 114 ? -14.022 -9.747 17.533 1.00 96.88 114 GLU A O 1
ATOM 926 N N . THR A 1 115 ? -16.105 -10.515 17.266 1.00 97.88 115 THR A N 1
ATOM 927 C CA . THR A 1 115 ? -15.716 -11.566 16.312 1.00 97.88 115 THR A CA 1
ATOM 928 C C . THR A 1 115 ? -15.078 -10.976 15.048 1.00 97.88 115 THR A C 1
ATOM 930 O O . THR A 1 115 ? -14.035 -11.452 14.596 1.00 97.88 115 THR A O 1
ATOM 933 N N . LEU A 1 116 ? -15.674 -9.918 14.484 1.00 98.12 116 LEU A N 1
ATOM 934 C CA . LEU A 1 116 ? -15.130 -9.204 13.324 1.00 98.12 116 LEU A CA 1
ATOM 935 C C . LEU A 1 116 ? -13.781 -8.553 13.647 1.00 98.12 116 LEU A C 1
ATOM 937 O O . LEU A 1 116 ? -12.868 -8.617 12.826 1.00 98.12 116 LEU A O 1
ATOM 941 N N . ARG A 1 117 ? -13.637 -7.982 14.847 1.00 97.88 117 ARG A N 1
ATOM 942 C CA . ARG A 1 117 ? -12.399 -7.359 15.325 1.00 97.88 117 ARG A CA 1
ATOM 943 C C . ARG A 1 117 ? -11.255 -8.357 15.413 1.00 97.88 117 ARG A C 1
ATOM 945 O O . ARG A 1 117 ? -10.186 -8.102 14.865 1.00 97.88 117 ARG A O 1
ATOM 952 N N . LEU A 1 118 ? -11.480 -9.511 16.040 1.00 97.75 118 LEU A N 1
ATOM 953 C CA . LEU A 1 118 ? -10.471 -10.568 16.140 1.00 97.75 118 LEU A CA 1
ATOM 954 C C . LEU A 1 118 ? -10.082 -11.110 14.758 1.00 97.75 118 LEU A C 1
ATOM 956 O O . LEU A 1 118 ? -8.895 -11.272 14.476 1.00 97.75 118 LEU A O 1
ATOM 960 N N . ALA A 1 119 ? -11.061 -11.318 13.871 1.00 98.25 119 ALA A N 1
ATOM 961 C CA . ALA A 1 119 ? -10.801 -11.748 12.498 1.00 98.25 119 ALA A CA 1
ATOM 962 C C . ALA A 1 119 ? -10.002 -10.704 11.698 1.00 98.25 119 ALA A C 1
ATOM 964 O O . ALA A 1 119 ? -9.122 -11.064 10.916 1.00 98.25 119 ALA A O 1
ATOM 965 N N . LEU A 1 120 ? -10.281 -9.412 11.893 1.00 98.44 120 LEU A N 1
ATOM 966 C CA . LEU A 1 120 ? -9.542 -8.324 11.256 1.00 98.44 120 LEU A CA 1
ATOM 967 C C . LEU A 1 120 ? -8.093 -8.261 11.748 1.00 98.44 120 LEU A C 1
ATOM 969 O O . LEU A 1 120 ? -7.180 -8.206 10.929 1.00 98.44 120 LEU A O 1
ATOM 973 N N . ILE A 1 121 ? -7.870 -8.338 13.064 1.00 98.25 121 ILE A N 1
ATOM 974 C CA . ILE A 1 121 ? -6.522 -8.367 13.657 1.00 98.25 121 ILE A CA 1
ATOM 975 C C . ILE A 1 121 ? -5.722 -9.554 13.115 1.00 98.25 121 ILE A C 1
ATOM 977 O O . ILE A 1 121 ? -4.558 -9.395 12.749 1.00 98.25 121 ILE A O 1
ATOM 981 N N . GLN A 1 122 ? -6.341 -10.733 13.017 1.00 98.38 122 GLN A N 1
ATOM 982 C CA . GLN A 1 122 ? -5.694 -11.907 12.437 1.00 98.38 122 GLN A CA 1
ATOM 983 C C . GLN A 1 122 ? -5.253 -11.646 10.990 1.00 98.38 122 GLN A C 1
ATOM 985 O O . GLN A 1 122 ? -4.087 -11.866 10.660 1.00 98.38 122 GLN A O 1
ATOM 990 N N . LYS A 1 123 ? -6.147 -11.119 10.143 1.00 98.50 123 LYS A N 1
ATOM 991 C CA . LYS A 1 123 ? -5.808 -10.762 8.757 1.00 98.50 123 LYS A CA 1
ATOM 992 C C . LYS A 1 123 ? -4.669 -9.746 8.698 1.00 98.50 123 LYS A C 1
ATOM 994 O O . LYS A 1 123 ? -3.776 -9.891 7.865 1.00 98.50 123 LYS A O 1
ATOM 999 N N . CYS A 1 124 ? -4.653 -8.750 9.587 1.00 98.56 124 CYS A N 1
ATOM 1000 C CA . CYS A 1 124 ? -3.557 -7.787 9.654 1.00 98.56 124 CYS A CA 1
ATOM 1001 C C . CYS A 1 124 ? -2.205 -8.476 9.911 1.00 98.56 124 CYS A C 1
ATOM 1003 O O . CYS A 1 124 ? -1.224 -8.166 9.237 1.00 98.56 124 CYS A O 1
ATOM 1005 N N . TRP A 1 125 ? -2.148 -9.449 10.824 1.00 98.50 125 TRP A N 1
ATOM 1006 C CA . TRP A 1 125 ? -0.922 -10.210 11.090 1.00 98.50 125 TRP A CA 1
ATOM 1007 C C . TRP A 1 125 ? -0.494 -11.109 9.929 1.00 98.50 125 TRP A C 1
ATOM 1009 O O . TRP A 1 125 ? 0.699 -11.240 9.657 1.00 98.50 125 TRP A O 1
ATOM 1019 N N . GLU A 1 126 ? -1.446 -11.692 9.202 1.00 98.50 126 GLU A N 1
ATOM 1020 C CA . GLU A 1 126 ? -1.148 -12.453 7.984 1.00 98.50 126 GLU A CA 1
ATOM 1021 C C . GLU A 1 126 ? -0.459 -11.567 6.932 1.00 98.50 126 GLU A C 1
ATOM 1023 O O . GLU A 1 126 ? 0.517 -11.988 6.307 1.00 98.50 126 GLU A O 1
ATOM 1028 N N . HIS A 1 127 ? -0.912 -10.319 6.778 1.00 98.56 127 HIS A N 1
ATOM 1029 C CA . HIS A 1 127 ? -0.341 -9.371 5.816 1.00 98.56 127 HIS A CA 1
ATOM 1030 C C . HIS A 1 127 ? 0.984 -8.766 6.317 1.00 98.56 127 HIS A C 1
ATOM 1032 O O . HIS A 1 127 ? 1.895 -8.562 5.515 1.00 98.56 127 HIS A O 1
ATOM 1038 N N . ASP A 1 128 ? 1.160 -8.570 7.631 1.00 98.38 128 ASP A N 1
ATOM 1039 C CA . ASP A 1 128 ? 2.468 -8.240 8.227 1.00 98.38 128 ASP A CA 1
ATOM 1040 C C . ASP A 1 128 ? 3.512 -9.325 7.920 1.00 98.38 128 ASP A C 1
ATOM 1042 O O . ASP A 1 128 ? 4.648 -9.013 7.549 1.00 98.38 128 ASP A O 1
ATOM 1046 N N . GLY A 1 129 ? 3.128 -10.602 8.012 1.00 98.31 129 GLY A N 1
ATOM 1047 C CA . GLY A 1 129 ? 3.992 -11.721 7.639 1.00 98.31 129 GLY A CA 1
ATOM 1048 C C . GLY A 1 129 ? 4.448 -11.642 6.179 1.00 98.31 129 GLY A C 1
ATOM 1049 O O . GLY A 1 129 ? 5.635 -11.813 5.890 1.00 98.31 129 GLY A O 1
ATOM 1050 N N . GLN A 1 130 ? 3.531 -11.308 5.265 1.00 98.19 130 GLN A N 1
ATOM 1051 C CA . GLN A 1 130 ? 3.834 -11.133 3.840 1.00 98.19 130 GLN A CA 1
ATOM 1052 C C . GLN A 1 130 ? 4.765 -9.935 3.588 1.00 98.19 130 GLN A C 1
ATOM 1054 O O . GLN A 1 130 ? 5.767 -10.081 2.885 1.00 98.19 130 GLN A O 1
ATOM 1059 N N . LEU A 1 131 ? 4.503 -8.779 4.211 1.00 97.69 131 LEU A N 1
ATOM 1060 C CA . LEU A 1 131 ? 5.374 -7.598 4.116 1.00 97.69 131 LEU A CA 1
ATOM 1061 C C . LEU A 1 131 ? 6.772 -7.866 4.674 1.00 97.69 131 LEU A C 1
ATOM 1063 O O . LEU A 1 131 ? 7.776 -7.466 4.081 1.00 97.69 131 LEU A O 1
ATOM 1067 N N . SER A 1 132 ? 6.850 -8.569 5.801 1.00 97.19 132 SER A N 1
ATOM 1068 C CA . SER A 1 132 ? 8.114 -8.927 6.445 1.00 97.19 132 SER A CA 1
ATOM 1069 C C . SER A 1 132 ? 8.930 -9.888 5.581 1.00 97.19 132 SER A C 1
ATOM 1071 O O . SER A 1 132 ? 10.141 -9.706 5.428 1.00 97.19 132 SER A O 1
ATOM 1073 N N . ALA A 1 133 ? 8.271 -10.878 4.970 1.00 97.75 133 ALA A N 1
ATOM 1074 C CA . ALA A 1 133 ? 8.898 -11.797 4.026 1.00 97.75 133 ALA A CA 1
ATOM 1075 C C . ALA A 1 133 ? 9.416 -11.058 2.784 1.00 97.75 133 ALA A C 1
ATOM 1077 O O . ALA A 1 133 ? 10.572 -11.247 2.395 1.00 97.75 133 ALA A O 1
ATOM 1078 N N . TRP A 1 134 ? 8.604 -10.165 2.210 1.00 97.44 134 TRP A N 1
ATOM 1079 C CA . TRP A 1 134 ? 9.006 -9.325 1.083 1.00 97.44 134 TRP A CA 1
ATOM 1080 C C . TRP A 1 134 ? 10.229 -8.463 1.419 1.00 97.44 134 TRP A C 1
ATOM 1082 O O . TRP A 1 134 ? 11.211 -8.452 0.674 1.00 97.44 134 TRP A O 1
ATOM 1092 N N . PHE A 1 135 ? 10.224 -7.797 2.576 1.00 95.94 135 PHE A N 1
ATOM 1093 C CA . PHE A 1 135 ? 11.346 -6.965 3.010 1.00 95.94 135 PHE A CA 1
ATOM 1094 C C . PHE A 1 135 ? 12.619 -7.797 3.239 1.00 95.94 135 PHE A C 1
ATOM 1096 O O . PHE A 1 135 ? 13.726 -7.368 2.905 1.00 95.94 135 PHE A O 1
ATOM 1103 N N . GLY A 1 136 ? 12.475 -9.020 3.759 1.00 96.75 136 GLY A N 1
ATOM 1104 C CA . GLY A 1 136 ? 13.565 -9.989 3.865 1.00 96.75 136 GLY A CA 1
ATOM 1105 C C . GLY A 1 136 ? 14.164 -10.356 2.504 1.00 96.75 136 GLY A C 1
ATOM 1106 O O . GLY A 1 136 ? 15.388 -10.340 2.353 1.00 96.75 136 GLY A O 1
ATOM 1107 N N . LEU A 1 137 ? 13.319 -10.627 1.506 1.00 95.12 137 LEU A N 1
ATOM 1108 C CA . LEU A 1 137 ? 13.744 -10.941 0.141 1.00 95.12 137 LEU A CA 1
ATOM 1109 C C . LEU A 1 137 ? 14.463 -9.755 -0.520 1.00 95.12 137 LEU A C 1
ATOM 1111 O O . LEU A 1 137 ? 15.543 -9.930 -1.087 1.00 95.12 137 LEU A O 1
ATOM 1115 N N . LEU A 1 138 ? 13.929 -8.538 -0.378 1.00 94.75 138 LEU A N 1
ATOM 1116 C CA . LEU A 1 138 ? 14.567 -7.316 -0.874 1.00 94.75 138 LEU A CA 1
ATOM 1117 C C . LEU A 1 138 ? 15.992 -7.162 -0.320 1.00 94.75 138 LEU A C 1
ATOM 1119 O O . LEU A 1 138 ? 16.932 -6.899 -1.072 1.00 94.75 138 LEU A O 1
ATOM 1123 N N . ARG A 1 139 ? 16.173 -7.371 0.991 1.00 93.25 139 ARG A N 1
ATOM 1124 C CA . ARG A 1 139 ? 17.494 -7.298 1.637 1.00 93.25 139 ARG A CA 1
ATOM 1125 C C . ARG A 1 139 ? 18.468 -8.339 1.088 1.00 93.25 139 ARG A C 1
ATOM 1127 O O . ARG A 1 139 ? 19.643 -8.027 0.910 1.00 93.25 139 ARG A O 1
ATOM 1134 N N . GLN A 1 140 ? 18.003 -9.556 0.811 1.00 92.25 140 GLN A N 1
ATOM 1135 C CA . GLN A 1 140 ? 18.841 -10.606 0.225 1.00 92.25 140 GLN A CA 1
ATOM 1136 C C . GLN A 1 140 ? 19.323 -10.220 -1.177 1.00 92.25 140 GLN A C 1
ATOM 1138 O O . GLN A 1 140 ? 20.521 -10.301 -1.453 1.00 92.25 140 GLN A O 1
ATOM 1143 N N . VAL A 1 141 ? 18.418 -9.727 -2.028 1.00 88.12 141 VAL A N 1
ATOM 1144 C CA . VAL A 1 141 ? 18.750 -9.265 -3.387 1.00 88.12 141 VAL A CA 1
ATOM 1145 C C . VAL A 1 141 ? 19.735 -8.092 -3.349 1.00 88.12 141 VAL A C 1
ATOM 1147 O O . VAL A 1 141 ? 20.725 -8.087 -4.088 1.00 88.12 141 VAL A O 1
ATOM 1150 N N . ALA A 1 142 ? 19.528 -7.129 -2.446 1.00 85.94 142 ALA A N 1
ATOM 1151 C CA . ALA A 1 142 ? 20.442 -6.002 -2.263 1.00 85.94 142 ALA A CA 1
ATOM 1152 C C . ALA A 1 142 ? 21.847 -6.456 -1.823 1.00 85.94 142 ALA A C 1
ATOM 1154 O O . ALA A 1 142 ? 22.851 -5.997 -2.368 1.00 85.94 142 ALA A O 1
ATOM 1155 N N . ASN A 1 143 ? 21.935 -7.403 -0.884 1.00 86.00 143 ASN A N 1
ATOM 1156 C CA . ASN A 1 143 ? 23.214 -7.929 -0.400 1.00 86.00 143 ASN A CA 1
ATOM 1157 C C . ASN A 1 143 ? 23.971 -8.726 -1.474 1.00 86.00 143 ASN A C 1
ATOM 1159 O O . ASN A 1 143 ? 25.187 -8.574 -1.611 1.00 86.00 143 ASN A O 1
ATOM 1163 N N . ALA A 1 144 ? 23.262 -9.537 -2.267 1.00 83.19 144 ALA A N 1
ATOM 1164 C CA . ALA A 1 144 ? 23.855 -10.271 -3.385 1.00 83.19 144 ALA A CA 1
ATOM 1165 C C . ALA A 1 144 ? 24.456 -9.312 -4.427 1.00 83.19 144 ALA A C 1
ATOM 1167 O O . ALA A 1 144 ? 25.582 -9.508 -4.883 1.00 83.19 144 ALA A O 1
ATOM 1168 N N . SER A 1 145 ? 23.748 -8.217 -4.716 1.00 75.06 145 SER A N 1
ATOM 1169 C CA . SER A 1 145 ? 24.178 -7.180 -5.664 1.00 75.06 145 SER A CA 1
ATOM 1170 C C . SER A 1 145 ? 25.421 -6.402 -5.207 1.00 75.06 145 SER A C 1
ATOM 1172 O O . SER A 1 145 ? 26.189 -5.921 -6.039 1.00 75.06 145 SER A O 1
ATOM 1174 N N . ASN A 1 146 ? 25.639 -6.279 -3.894 1.00 64.12 146 ASN A N 1
ATOM 1175 C CA . ASN A 1 146 ? 26.811 -5.608 -3.315 1.00 64.12 146 ASN A CA 1
ATOM 1176 C C . ASN A 1 146 ? 28.074 -6.488 -3.310 1.00 64.12 146 ASN A C 1
ATOM 1178 O O . ASN A 1 146 ? 29.173 -5.978 -3.103 1.00 64.12 146 ASN A O 1
ATOM 1182 N N . THR A 1 147 ? 27.930 -7.800 -3.526 1.00 60.84 147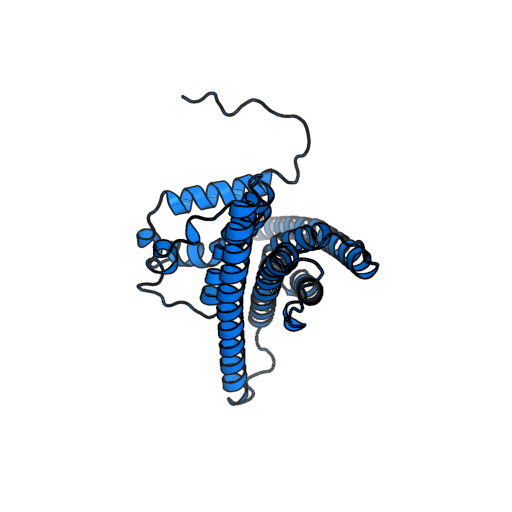 THR A N 1
ATOM 1183 C CA . THR A 1 147 ? 29.055 -8.752 -3.579 1.00 60.84 147 THR A CA 1
ATOM 1184 C C . THR A 1 147 ? 29.673 -8.825 -4.986 1.00 60.84 147 THR A C 1
ATOM 1186 O O . THR A 1 147 ? 30.833 -9.206 -5.145 1.00 60.84 147 THR A O 1
ATOM 1189 N N . SER A 1 148 ? 28.935 -8.406 -6.019 1.00 55.22 148 SER A N 1
ATOM 1190 C CA . SER A 1 148 ? 29.440 -8.192 -7.381 1.00 55.22 148 SER A CA 1
ATOM 1191 C C . SER A 1 148 ? 30.195 -6.857 -7.514 1.00 55.22 148 SER A C 1
ATOM 1193 O O . SER A 1 148 ? 29.813 -5.858 -6.911 1.00 55.22 148 SER A O 1
ATOM 1195 N N . ARG A 1 149 ? 31.285 -6.863 -8.300 1.00 51.50 149 ARG A N 1
ATOM 1196 C CA . ARG A 1 149 ? 32.250 -5.771 -8.578 1.00 51.50 149 ARG A CA 1
ATOM 1197 C C . ARG A 1 149 ? 31.598 -4.369 -8.647 1.00 51.50 149 ARG A C 1
ATOM 1199 O O . ARG A 1 149 ? 30.504 -4.263 -9.194 1.00 51.50 149 ARG A O 1
ATOM 1206 N N . PRO A 1 150 ? 32.260 -3.281 -8.190 1.00 49.66 150 PRO A N 1
ATOM 1207 C CA . PRO A 1 150 ? 31.717 -1.927 -8.302 1.00 49.66 150 PRO A CA 1
ATOM 1208 C C . PRO A 1 150 ? 31.704 -1.485 -9.771 1.00 49.66 150 PRO A C 1
ATOM 1210 O O . PRO A 1 150 ? 32.638 -0.862 -10.271 1.00 49.66 150 PRO A O 1
ATOM 1213 N N . GLU A 1 151 ? 30.654 -1.852 -10.494 1.00 50.50 151 GLU A N 1
ATOM 1214 C CA . GLU A 1 151 ? 30.348 -1.282 -11.797 1.00 50.50 151 GLU A CA 1
ATOM 1215 C C . GLU A 1 151 ? 29.780 0.123 -11.593 1.00 50.50 151 GLU A C 1
ATOM 1217 O O . GLU A 1 151 ? 28.876 0.317 -10.783 1.00 50.50 151 GLU A O 1
ATOM 1222 N N . SER A 1 152 ? 30.402 1.083 -12.288 1.00 51.62 152 SER A N 1
ATOM 1223 C CA . SER A 1 152 ? 30.027 2.486 -12.503 1.00 51.62 152 SER A CA 1
ATOM 1224 C C . SER A 1 152 ? 29.015 3.095 -11.519 1.00 51.62 152 SER A C 1
ATOM 1226 O O . SER A 1 152 ? 27.827 2.788 -11.525 1.00 51.62 152 SER A O 1
ATOM 1228 N N . ARG A 1 153 ? 29.473 4.096 -10.758 1.00 47.59 153 ARG A N 1
ATOM 1229 C CA . ARG A 1 153 ? 28.668 4.944 -9.855 1.00 47.59 153 ARG A CA 1
ATOM 1230 C C . ARG A 1 153 ? 27.470 5.631 -10.542 1.00 47.59 153 ARG A C 1
ATOM 1232 O O . ARG A 1 153 ? 26.599 6.138 -9.846 1.00 47.59 153 ARG A O 1
ATOM 1239 N N . ALA A 1 154 ? 27.403 5.615 -11.875 1.00 45.50 154 ALA A N 1
ATOM 1240 C CA . ALA A 1 154 ? 26.249 6.017 -12.675 1.00 45.50 154 ALA A CA 1
ATOM 1241 C C . ALA A 1 154 ? 25.202 4.888 -12.799 1.00 45.50 154 ALA A C 1
ATOM 1243 O O . ALA A 1 154 ? 24.729 4.596 -13.895 1.00 45.50 154 ALA A O 1
ATOM 1244 N N . LYS A 1 155 ? 24.837 4.235 -11.685 1.00 54.38 155 LYS A N 1
ATOM 1245 C CA . LYS A 1 155 ? 23.562 3.509 -11.633 1.00 54.38 155 LYS A CA 1
ATOM 1246 C C . LYS A 1 155 ? 22.461 4.564 -11.759 1.00 54.38 155 LYS A C 1
ATOM 1248 O O . LYS A 1 155 ? 22.324 5.433 -10.904 1.00 54.38 155 LYS A O 1
ATOM 1253 N N . ASP A 1 156 ? 21.811 4.496 -12.912 1.00 76.38 156 ASP A N 1
ATOM 1254 C CA . ASP A 1 156 ? 20.839 5.397 -13.519 1.00 76.38 156 ASP A CA 1
ATOM 1255 C C . ASP A 1 156 ? 19.852 6.035 -12.522 1.00 76.38 156 ASP A C 1
ATOM 1257 O O . ASP A 1 156 ? 19.292 5.349 -11.663 1.00 76.38 156 ASP A O 1
ATOM 1261 N N . VAL A 1 157 ? 19.606 7.342 -12.670 1.00 81.62 157 VAL A N 1
ATOM 1262 C CA . VAL A 1 157 ? 18.574 8.091 -11.928 1.00 81.62 157 VAL A CA 1
ATOM 126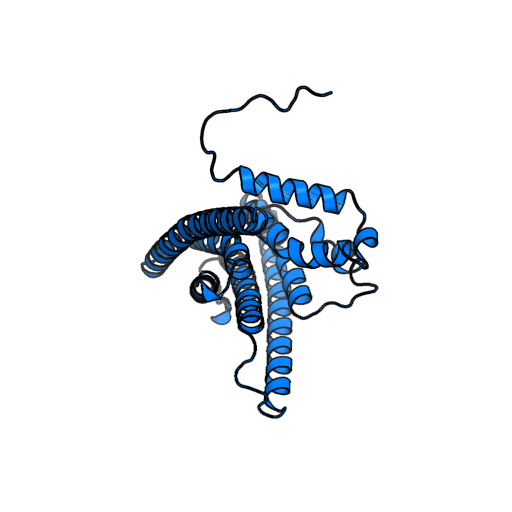3 C C . VAL A 1 157 ? 17.233 7.358 -11.989 1.00 81.62 157 VAL A C 1
ATOM 1265 O O . VAL A 1 157 ? 16.544 7.284 -10.976 1.00 81.62 157 VAL A O 1
ATOM 1268 N N . VAL A 1 158 ? 16.907 6.727 -13.121 1.00 83.50 158 VAL A N 1
ATOM 1269 C CA . VAL A 1 158 ? 15.696 5.906 -13.280 1.00 83.50 158 VAL A CA 1
ATOM 1270 C C . VAL A 1 158 ? 15.661 4.750 -12.279 1.00 83.50 158 VAL A C 1
ATOM 1272 O O . VAL A 1 158 ? 14.650 4.531 -11.614 1.00 83.50 158 VAL A O 1
ATOM 1275 N N . THR A 1 159 ? 16.776 4.032 -12.111 1.00 85.69 159 THR A N 1
ATOM 1276 C CA . THR A 1 159 ? 16.867 2.916 -11.156 1.00 85.69 159 THR A CA 1
ATOM 1277 C C . THR A 1 159 ? 16.706 3.411 -9.721 1.00 85.69 159 THR A C 1
ATOM 1279 O O . THR A 1 159 ? 16.021 2.774 -8.921 1.00 85.69 159 THR A O 1
ATOM 1282 N N . TYR A 1 160 ? 17.305 4.556 -9.392 1.00 88.25 160 TYR A N 1
ATOM 1283 C CA . TYR A 1 160 ? 17.164 5.162 -8.071 1.00 88.25 160 TYR A CA 1
ATOM 1284 C C . TYR A 1 160 ? 15.716 5.582 -7.786 1.00 88.25 160 TYR A C 1
ATOM 1286 O O . TYR A 1 160 ? 15.170 5.231 -6.742 1.00 88.25 160 TYR A O 1
ATOM 1294 N N . VAL A 1 161 ? 15.061 6.260 -8.730 1.00 90.44 161 VAL A N 1
ATOM 1295 C CA . VAL A 1 161 ? 13.655 6.677 -8.606 1.00 90.44 161 VAL A CA 1
ATOM 1296 C C . VAL A 1 161 ? 12.735 5.464 -8.461 1.00 90.44 161 VAL A C 1
ATOM 1298 O O . VAL A 1 161 ? 11.869 5.464 -7.590 1.00 90.44 161 VAL A O 1
ATOM 1301 N N . ALA A 1 162 ? 12.957 4.397 -9.233 1.00 90.12 162 ALA A N 1
ATOM 1302 C CA . ALA A 1 162 ? 12.192 3.156 -9.115 1.00 90.12 162 ALA A CA 1
ATOM 1303 C C . ALA A 1 162 ? 12.363 2.485 -7.738 1.00 90.12 162 ALA A C 1
ATOM 1305 O O . ALA A 1 162 ? 11.392 1.998 -7.160 1.00 90.12 162 ALA A O 1
ATOM 1306 N N . GLN A 1 163 ? 13.578 2.493 -7.175 1.00 91.44 163 GLN A N 1
ATOM 1307 C CA . GLN A 1 163 ? 13.831 1.995 -5.817 1.00 91.44 163 GLN A CA 1
ATOM 1308 C C . GLN A 1 163 ? 13.118 2.837 -4.757 1.00 91.44 163 GLN A C 1
ATOM 1310 O O . GLN A 1 163 ? 12.503 2.279 -3.848 1.00 91.44 163 GLN A O 1
ATOM 1315 N N . VAL A 1 164 ? 13.176 4.168 -4.880 1.00 94.06 164 VAL A N 1
ATOM 1316 C CA . VAL A 1 164 ? 12.460 5.084 -3.983 1.00 94.06 164 VAL A CA 1
ATOM 1317 C C . VAL A 1 164 ? 10.958 4.829 -4.072 1.00 94.06 164 VAL A C 1
ATOM 1319 O O . VAL A 1 164 ? 10.325 4.671 -3.034 1.00 94.06 164 VAL A O 1
ATOM 1322 N N . HIS A 1 165 ? 10.399 4.697 -5.277 1.00 95.06 165 HIS A N 1
ATOM 1323 C CA . HIS A 1 165 ? 8.982 4.395 -5.463 1.00 95.06 165 HIS A CA 1
ATOM 1324 C C . HIS A 1 165 ? 8.593 3.051 -4.832 1.00 95.06 165 HIS A C 1
ATOM 1326 O O . HIS A 1 165 ? 7.651 3.004 -4.044 1.00 95.06 165 HIS A O 1
ATOM 1332 N N . GLY A 1 166 ? 9.354 1.979 -5.077 1.00 95.25 166 GLY A N 1
ATOM 1333 C CA . GLY A 1 166 ? 9.100 0.674 -4.458 1.00 95.25 166 GLY A CA 1
ATOM 1334 C C . GLY A 1 166 ? 9.114 0.723 -2.926 1.00 95.25 166 GLY A C 1
ATOM 1335 O O . GLY A 1 166 ? 8.261 0.120 -2.274 1.00 95.25 166 GLY A O 1
ATOM 1336 N N . MET A 1 167 ? 10.029 1.493 -2.332 1.00 97.00 167 MET A N 1
ATOM 1337 C CA . MET A 1 167 ? 10.045 1.704 -0.884 1.00 97.00 167 MET A CA 1
ATOM 1338 C C . MET A 1 167 ? 8.873 2.566 -0.397 1.00 97.00 167 MET A C 1
ATOM 1340 O O . MET A 1 167 ? 8.309 2.277 0.659 1.00 97.00 167 MET A O 1
ATOM 1344 N N . SER A 1 168 ? 8.450 3.569 -1.168 1.00 97.62 168 SER A N 1
ATOM 1345 C CA . SER A 1 168 ? 7.236 4.334 -0.876 1.00 97.62 168 SER A CA 1
ATOM 1346 C C . SER A 1 168 ? 5.991 3.450 -0.850 1.00 97.62 168 SER A C 1
ATOM 1348 O O . SER A 1 168 ? 5.198 3.563 0.081 1.00 97.62 168 SER A O 1
ATOM 1350 N N . LEU A 1 169 ? 5.847 2.513 -1.795 1.00 98.00 169 LEU A N 1
ATOM 1351 C CA . LEU A 1 169 ? 4.756 1.531 -1.780 1.00 98.00 169 LEU A CA 1
ATOM 1352 C C . LEU A 1 169 ? 4.793 0.670 -0.515 1.00 98.00 169 LEU A C 1
ATOM 1354 O O . LEU A 1 169 ? 3.752 0.411 0.090 1.00 98.00 169 LEU A O 1
ATOM 1358 N N . PHE A 1 170 ? 5.987 0.269 -0.073 1.00 98.38 170 PHE A N 1
ATOM 1359 C CA . PHE A 1 170 ? 6.149 -0.498 1.158 1.00 98.38 170 PHE A CA 1
ATOM 1360 C C . PHE A 1 170 ? 5.688 0.304 2.377 1.00 98.38 170 PHE A C 1
ATOM 1362 O O . PHE A 1 170 ? 4.895 -0.199 3.176 1.00 98.38 170 PHE A O 1
ATOM 1369 N N . TRP A 1 171 ? 6.130 1.557 2.515 1.00 98.31 171 TRP A N 1
ATOM 1370 C CA . TRP A 1 171 ? 5.727 2.402 3.640 1.00 98.31 171 TRP A CA 1
ATOM 1371 C C . TRP A 1 171 ? 4.248 2.779 3.597 1.00 98.31 171 TRP A C 1
ATOM 1373 O O . TRP A 1 171 ? 3.623 2.787 4.650 1.00 98.31 171 TRP A O 1
ATOM 1383 N N . ALA A 1 172 ? 3.668 3.013 2.419 1.00 98.38 172 ALA A N 1
ATOM 1384 C CA . ALA A 1 172 ? 2.236 3.263 2.272 1.00 98.38 172 ALA A CA 1
ATOM 1385 C C . ALA A 1 172 ? 1.398 2.038 2.658 1.00 98.38 172 ALA A C 1
ATOM 1387 O O . ALA A 1 172 ? 0.490 2.156 3.478 1.00 98.38 172 ALA A O 1
ATOM 1388 N N . THR A 1 173 ? 1.745 0.852 2.146 1.00 98.56 173 THR A N 1
ATOM 1389 C CA . THR A 1 173 ? 1.066 -0.409 2.500 1.00 98.56 173 THR A CA 1
ATOM 1390 C C . THR A 1 173 ? 1.140 -0.657 4.003 1.00 98.56 173 THR A C 1
ATOM 1392 O O . THR A 1 173 ? 0.140 -0.973 4.642 1.00 98.56 173 THR A O 1
ATOM 1395 N N . SER A 1 174 ? 2.321 -0.448 4.584 1.00 98.25 174 SER A N 1
ATOM 1396 C CA . SER A 1 174 ? 2.548 -0.651 6.010 1.00 98.25 174 SER A CA 1
ATOM 1397 C C . SER A 1 174 ? 1.819 0.402 6.865 1.00 98.25 174 SER A C 1
ATOM 1399 O O . SER A 1 174 ? 1.268 0.057 7.903 1.00 98.25 174 SER A O 1
ATOM 1401 N N . LEU A 1 175 ? 1.755 1.666 6.426 1.00 97.88 175 LEU A N 1
ATOM 1402 C CA . LEU A 1 175 ? 0.962 2.721 7.071 1.00 97.88 175 LEU A CA 1
ATOM 1403 C C . LEU A 1 175 ? -0.518 2.328 7.129 1.00 97.88 175 LEU A C 1
ATOM 1405 O O . LEU A 1 175 ? -1.096 2.320 8.210 1.00 97.88 175 LEU A O 1
ATOM 1409 N N . ILE A 1 176 ? -1.107 1.939 5.993 1.00 98.00 176 ILE A N 1
ATOM 1410 C CA . ILE A 1 176 ? -2.513 1.510 5.920 1.00 98.00 176 ILE A CA 1
ATOM 1411 C C . ILE A 1 176 ? -2.758 0.324 6.860 1.00 98.00 176 ILE A C 1
ATOM 1413 O O . ILE A 1 176 ? -3.650 0.372 7.711 1.00 98.00 176 ILE A O 1
ATOM 1417 N N . LEU A 1 177 ? -1.939 -0.724 6.726 1.00 98.44 177 LEU A N 1
ATOM 1418 C CA . LEU A 1 177 ? -2.051 -1.954 7.501 1.00 98.44 177 LEU A CA 1
ATOM 1419 C C . LEU A 1 177 ? -1.993 -1.682 9.003 1.00 98.44 177 LEU A C 1
ATOM 1421 O O . LEU A 1 177 ? -2.847 -2.149 9.759 1.00 98.44 177 LEU A O 1
ATOM 1425 N N . TYR A 1 178 ? -0.982 -0.935 9.441 1.00 97.19 178 TYR A N 1
ATOM 1426 C CA . TYR A 1 178 ? -0.763 -0.725 10.859 1.00 97.19 178 TYR A CA 1
ATOM 1427 C C . TYR A 1 178 ? -1.722 0.289 11.460 1.00 97.19 178 TYR A C 1
ATOM 1429 O O . TYR A 1 178 ? -2.141 0.092 12.596 1.00 97.19 178 TYR A O 1
ATOM 1437 N N . SER A 1 179 ? -2.167 1.304 10.718 1.00 95.62 179 SER A N 1
ATOM 1438 C CA . SER A 1 179 ? -3.264 2.152 11.187 1.00 95.62 179 SER A CA 1
ATOM 1439 C C . SER A 1 179 ? -4.507 1.313 11.501 1.00 95.62 179 SER A C 1
ATOM 1441 O O . SER A 1 179 ? -5.100 1.481 12.565 1.00 95.62 179 SER A O 1
ATOM 1443 N N . ILE A 1 180 ? -4.872 0.364 10.631 1.00 96.25 180 ILE A N 1
ATOM 1444 C CA . ILE A 1 180 ? -6.003 -0.547 10.876 1.00 96.25 180 ILE A CA 1
ATOM 1445 C C . ILE A 1 180 ? -5.732 -1.446 12.087 1.00 96.25 180 ILE A C 1
ATOM 1447 O O . ILE A 1 180 ? -6.593 -1.562 12.960 1.00 96.25 180 ILE A O 1
ATOM 1451 N N . LEU A 1 181 ? -4.540 -2.048 12.170 1.00 96.69 181 LEU A N 1
ATOM 1452 C CA . LEU A 1 181 ? -4.157 -2.924 13.280 1.00 96.69 181 LEU A CA 1
ATOM 1453 C C . LEU A 1 181 ? -4.254 -2.203 14.629 1.00 96.69 181 LEU A C 1
ATOM 1455 O O . LEU A 1 181 ? -4.864 -2.735 15.555 1.00 96.69 181 LEU A O 1
ATOM 1459 N N . TRP A 1 182 ? -3.692 -0.999 14.741 1.00 94.31 182 TRP A N 1
ATOM 1460 C CA . TRP A 1 182 ? -3.729 -0.201 15.967 1.00 94.31 182 TRP A CA 1
ATOM 1461 C C . TRP A 1 182 ? -5.159 0.204 16.332 1.00 94.31 182 TRP A C 1
ATOM 1463 O O . TRP A 1 182 ? -5.583 0.000 17.470 1.00 94.31 182 TRP A O 1
ATOM 1473 N N . MET A 1 183 ? -5.942 0.691 15.362 1.00 93.31 183 MET A N 1
ATOM 1474 C CA . MET A 1 183 ? -7.340 1.065 15.600 1.00 93.31 183 MET A CA 1
ATOM 1475 C C . MET A 1 183 ? -8.209 -0.129 16.028 1.00 93.31 183 MET A C 1
ATOM 1477 O O . MET A 1 183 ? -9.086 0.029 16.875 1.00 93.31 183 MET A O 1
ATOM 1481 N N . ALA A 1 184 ? -7.980 -1.323 15.473 1.00 94.75 184 ALA A N 1
ATOM 1482 C CA . ALA A 1 184 ? -8.722 -2.534 15.830 1.00 94.75 184 ALA A CA 1
ATOM 1483 C C . ALA A 1 184 ? -8.245 -3.169 17.151 1.00 94.75 184 ALA A C 1
ATOM 1485 O O . ALA A 1 184 ? -9.038 -3.779 17.873 1.00 94.75 184 ALA A O 1
ATOM 1486 N N . SER A 1 185 ? -6.959 -3.039 17.481 1.00 94.00 185 SER A N 1
ATOM 1487 C CA . SER A 1 185 ? -6.380 -3.601 18.711 1.00 94.00 185 SER A CA 1
ATOM 1488 C C . SER A 1 185 ? -6.712 -2.764 19.948 1.00 94.00 185 SER A C 1
ATOM 1490 O O . SER A 1 185 ? -6.814 -3.311 21.045 1.00 94.00 185 SER A O 1
ATOM 1492 N N . GLY A 1 186 ? -6.953 -1.465 19.762 1.00 88.50 186 GLY A N 1
ATOM 1493 C CA . GLY A 1 186 ? -7.291 -0.534 20.831 1.00 88.50 186 GLY A CA 1
ATOM 1494 C C . GLY A 1 186 ? -6.060 0.020 21.566 1.00 88.50 186 GLY A C 1
ATOM 1495 O O . GLY A 1 186 ? -4.948 -0.479 21.407 1.00 88.50 186 GLY A O 1
ATOM 1496 N N . PRO A 1 187 ? -6.245 1.055 22.403 1.00 82.12 187 PRO A N 1
ATOM 1497 C CA . PRO A 1 187 ? -5.151 1.848 22.980 1.00 82.12 187 PRO A CA 1
ATOM 1498 C C . PRO A 1 187 ? -4.297 1.111 24.024 1.00 82.12 187 PRO A C 1
ATOM 1500 O O . PRO A 1 187 ? -3.252 1.611 24.422 1.00 82.12 187 PRO A O 1
ATOM 1503 N N . GLN A 1 188 ? -4.753 -0.044 24.510 1.00 82.19 188 GLN A N 1
ATOM 1504 C CA . GLN A 1 188 ? -4.071 -0.836 25.543 1.00 82.19 188 GLN A CA 1
ATOM 1505 C C . GLN A 1 188 ? -3.249 -1.989 24.954 1.00 82.19 188 GLN A C 1
ATOM 1507 O O . GLN A 1 188 ? -2.623 -2.735 25.704 1.00 82.19 188 GLN A O 1
ATOM 1512 N N . ALA A 1 189 ? -3.287 -2.177 23.633 1.00 86.69 189 ALA A N 1
ATOM 1513 C CA . ALA A 1 189 ? -2.565 -3.251 22.978 1.00 86.69 189 ALA A CA 1
ATOM 1514 C C . ALA A 1 189 ? -1.054 -2.982 22.993 1.00 86.69 189 ALA A C 1
ATOM 1516 O O . ALA A 1 189 ? -0.594 -1.937 22.539 1.00 86.69 189 ALA A O 1
ATOM 1517 N N . ASP A 1 190 ? -0.285 -3.953 23.482 1.00 91.69 190 ASP A N 1
ATOM 1518 C CA . ASP A 1 190 ? 1.177 -3.941 23.416 1.00 91.69 190 ASP A CA 1
ATOM 1519 C C . ASP A 1 190 ? 1.623 -4.456 22.040 1.00 91.69 190 ASP A C 1
ATOM 1521 O O . ASP A 1 190 ? 1.801 -5.659 21.821 1.00 91.69 190 ASP A O 1
ATOM 1525 N N . LEU A 1 191 ? 1.686 -3.544 21.067 1.00 93.44 191 LEU A N 1
ATOM 1526 C CA . LEU A 1 191 ? 2.091 -3.846 19.696 1.00 93.44 191 LEU A CA 1
ATOM 1527 C C . LEU A 1 191 ? 3.587 -3.549 19.489 1.00 93.44 191 LEU A C 1
ATOM 1529 O O . LEU A 1 191 ? 4.103 -2.559 20.006 1.00 93.44 191 LEU A O 1
ATOM 1533 N N . PRO A 1 192 ? 4.315 -4.352 18.686 1.00 94.75 192 PRO A N 1
ATOM 1534 C CA . PRO A 1 192 ? 5.735 -4.120 18.439 1.00 94.75 192 PRO A CA 1
ATOM 1535 C C . PRO A 1 192 ? 6.002 -2.747 17.807 1.00 94.75 192 PRO A C 1
ATOM 1537 O O . PRO A 1 192 ? 5.332 -2.378 16.846 1.00 94.75 192 PRO A O 1
ATOM 1540 N N . ASN A 1 193 ? 7.073 -2.059 18.220 1.00 91.31 193 ASN A N 1
ATOM 1541 C CA . ASN A 1 193 ? 7.453 -0.731 17.697 1.00 91.31 193 ASN A CA 1
ATOM 1542 C C . ASN A 1 193 ? 7.560 -0.649 16.162 1.00 91.31 193 ASN A C 1
ATOM 1544 O O . ASN A 1 193 ? 7.369 0.413 15.580 1.00 91.31 193 ASN A O 1
ATOM 1548 N N . ARG A 1 194 ? 7.873 -1.762 15.480 1.00 93.94 194 ARG A N 1
ATOM 1549 C CA . ARG A 1 194 ? 7.929 -1.810 14.004 1.00 93.94 194 ARG A CA 1
ATOM 1550 C C . ARG A 1 194 ? 6.572 -1.580 13.334 1.00 93.94 194 ARG A C 1
ATOM 1552 O O . ARG A 1 194 ? 6.549 -1.317 12.141 1.00 93.94 194 ARG A O 1
ATOM 1559 N N . THR A 1 195 ? 5.488 -1.728 14.091 1.00 9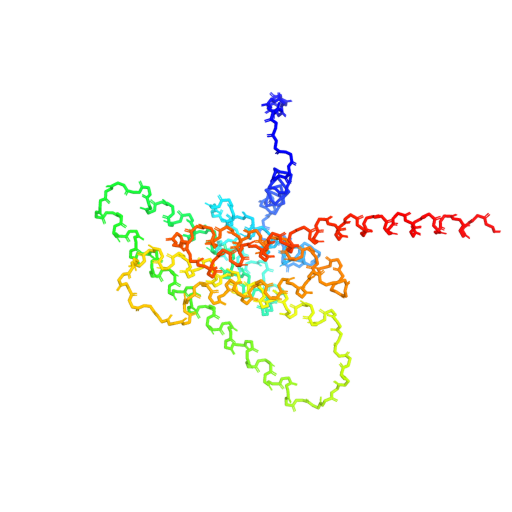5.12 195 THR A N 1
ATOM 1560 C CA . THR A 1 195 ? 4.110 -1.518 13.645 1.00 95.12 195 THR A CA 1
ATOM 1561 C C . THR A 1 195 ? 3.642 -0.087 13.886 1.00 95.12 195 THR A C 1
ATOM 1563 O O . THR A 1 195 ? 2.471 0.188 13.692 1.00 95.12 195 THR A O 1
ATOM 1566 N N . ASP A 1 196 ? 4.505 0.828 14.336 1.00 92.81 196 ASP A N 1
ATOM 1567 C CA . ASP A 1 196 ? 4.128 2.230 14.511 1.00 92.81 196 ASP A CA 1
ATOM 1568 C C . ASP A 1 196 ? 3.787 2.880 13.149 1.00 92.81 196 ASP A C 1
ATOM 1570 O O . ASP A 1 196 ? 4.684 3.040 12.304 1.00 92.81 196 ASP A O 1
ATOM 1574 N N . PRO A 1 197 ? 2.521 3.289 12.921 1.00 93.62 197 PRO A N 1
ATOM 1575 C CA . PRO A 1 197 ? 2.115 3.919 11.669 1.00 93.62 197 PRO A CA 1
ATOM 1576 C C . PRO A 1 197 ? 2.847 5.246 11.419 1.00 93.62 197 PRO A C 1
ATOM 1578 O O . PRO A 1 197 ? 3.188 5.555 10.273 1.00 93.62 197 PRO A O 1
ATOM 1581 N N . MET A 1 198 ? 3.159 6.017 12.468 1.00 92.44 198 MET A N 1
ATOM 1582 C CA . MET A 1 198 ? 3.796 7.330 12.322 1.00 92.44 198 MET A CA 1
ATOM 1583 C C . MET A 1 198 ? 5.226 7.219 11.807 1.00 92.44 198 MET A C 1
ATOM 1585 O O . MET A 1 198 ? 5.626 7.996 10.934 1.00 92.44 198 MET A O 1
ATOM 1589 N N . GLN A 1 199 ? 5.985 6.210 12.240 1.00 93.62 199 GLN A N 1
ATOM 1590 C CA . GLN A 1 199 ? 7.303 5.929 11.668 1.00 93.62 199 GLN A CA 1
ATOM 1591 C C . GLN A 1 199 ? 7.237 5.741 10.141 1.00 93.62 199 GLN A C 1
ATOM 1593 O O . GLN A 1 199 ? 8.169 6.100 9.417 1.00 93.62 199 GLN A O 1
ATOM 1598 N N . HIS A 1 200 ? 6.159 5.144 9.641 1.00 95.81 200 HIS A N 1
ATOM 1599 C CA . HIS A 1 200 ? 6.008 4.822 8.226 1.00 95.81 200 HIS A CA 1
ATOM 1600 C C . HIS A 1 200 ? 5.526 6.019 7.422 1.00 95.81 200 HIS A C 1
ATOM 1602 O O . HIS A 1 200 ? 6.055 6.267 6.340 1.00 95.81 200 HIS A O 1
ATOM 1608 N N . ALA A 1 201 ? 4.623 6.816 7.993 1.00 96.06 201 ALA A N 1
ATOM 1609 C CA . ALA A 1 201 ? 4.214 8.092 7.425 1.00 96.06 201 ALA A CA 1
ATOM 1610 C C . ALA A 1 201 ? 5.420 9.031 7.217 1.00 96.06 201 ALA A C 1
ATOM 1612 O O . ALA A 1 201 ? 5.588 9.584 6.132 1.00 96.06 201 ALA A O 1
ATOM 1613 N N . HIS A 1 202 ? 6.336 9.130 8.189 1.00 95.25 202 HIS A N 1
ATOM 1614 C CA . HIS A 1 202 ? 7.561 9.930 8.047 1.00 95.25 202 HIS A CA 1
ATOM 1615 C C . HIS A 1 202 ? 8.450 9.470 6.892 1.00 95.25 202 HIS A C 1
ATOM 1617 O O . HIS A 1 202 ? 8.884 10.282 6.073 1.00 95.25 202 HIS A O 1
ATOM 1623 N N . ARG A 1 203 ? 8.724 8.164 6.815 1.00 96.50 203 ARG A N 1
ATOM 1624 C CA . ARG A 1 203 ? 9.555 7.605 5.740 1.00 96.50 203 ARG A CA 1
ATOM 1625 C C . ARG A 1 203 ? 8.896 7.788 4.377 1.00 96.50 203 ARG A C 1
ATOM 1627 O O . ARG A 1 203 ? 9.580 8.132 3.416 1.00 96.50 203 ARG A O 1
ATOM 1634 N N . LEU A 1 204 ? 7.576 7.626 4.310 1.00 96.75 204 LEU A N 1
ATOM 1635 C CA . LEU A 1 204 ? 6.799 7.862 3.102 1.00 96.75 204 LEU A CA 1
ATOM 1636 C C . LEU A 1 204 ? 6.905 9.320 2.640 1.00 96.75 204 LEU A C 1
ATOM 1638 O O . LEU A 1 204 ? 7.218 9.561 1.479 1.00 96.75 204 LEU A O 1
ATOM 1642 N N . VAL A 1 205 ? 6.724 10.291 3.541 1.00 95.44 205 VAL A N 1
ATOM 1643 C CA . VAL A 1 205 ? 6.853 11.724 3.216 1.00 95.44 205 VAL A CA 1
ATOM 1644 C C . VAL A 1 205 ? 8.252 12.066 2.706 1.00 95.44 205 VAL A C 1
ATOM 1646 O O . VAL A 1 205 ? 8.388 12.770 1.705 1.00 95.44 205 VAL A O 1
ATOM 1649 N N . GLN A 1 206 ? 9.300 11.530 3.336 1.00 94.62 206 GLN A N 1
ATOM 1650 C CA . GLN A 1 206 ? 10.681 11.723 2.882 1.00 94.62 206 GLN A CA 1
ATOM 1651 C C . GLN A 1 206 ? 10.915 11.155 1.477 1.00 94.62 206 GLN A C 1
ATOM 1653 O O . GLN A 1 206 ? 11.549 11.798 0.642 1.00 94.62 206 GLN A O 1
ATOM 1658 N N . ALA A 1 207 ? 10.392 9.962 1.203 1.00 94.50 207 ALA A N 1
ATOM 1659 C CA . ALA A 1 207 ? 10.539 9.303 -0.088 1.00 94.50 207 ALA A CA 1
ATOM 1660 C C . ALA A 1 207 ? 9.771 10.029 -1.196 1.00 94.50 207 ALA A C 1
ATOM 1662 O O . ALA A 1 207 ? 10.304 10.271 -2.276 1.00 94.50 207 ALA A O 1
ATOM 1663 N N . VAL A 1 208 ? 8.546 10.459 -0.904 1.00 93.12 208 VAL A N 1
ATOM 1664 C CA . VAL A 1 208 ? 7.741 11.279 -1.808 1.00 93.12 208 VAL A CA 1
ATOM 1665 C C . VAL A 1 208 ? 8.433 12.603 -2.129 1.00 93.12 208 VAL A C 1
ATOM 1667 O O . VAL A 1 208 ? 8.452 13.010 -3.287 1.00 93.12 208 VAL A O 1
ATOM 1670 N N . ALA A 1 209 ? 9.066 13.256 -1.150 1.00 92.62 209 ALA A N 1
ATOM 1671 C CA . ALA A 1 209 ? 9.828 14.477 -1.405 1.00 92.62 209 ALA A CA 1
ATOM 1672 C C . ALA A 1 209 ? 10.959 14.260 -2.428 1.00 92.62 209 ALA A C 1
ATOM 1674 O O . ALA A 1 209 ? 11.248 15.164 -3.208 1.00 92.62 209 ALA A O 1
ATOM 1675 N N . ILE A 1 210 ? 11.566 13.066 -2.463 1.00 91.56 210 ILE A N 1
ATOM 1676 C CA . ILE A 1 210 ? 12.556 12.681 -3.480 1.00 91.56 210 ILE A CA 1
ATOM 1677 C C . ILE A 1 210 ? 11.880 12.458 -4.841 1.00 91.56 210 ILE A C 1
ATOM 1679 O O . ILE A 1 210 ? 12.375 12.960 -5.846 1.00 91.56 210 ILE A O 1
ATOM 1683 N N . LEU A 1 211 ? 10.738 11.764 -4.884 1.00 91.06 211 LEU A N 1
ATOM 1684 C CA . LEU A 1 211 ? 9.979 11.522 -6.122 1.00 91.06 211 LEU A CA 1
ATOM 1685 C C . LEU A 1 211 ? 9.474 12.811 -6.790 1.00 91.06 211 LEU A C 1
ATOM 1687 O O . LEU A 1 211 ? 9.286 12.844 -8.002 1.00 91.06 211 LEU A O 1
ATOM 1691 N N . LEU A 1 212 ? 9.273 13.877 -6.013 1.00 89.81 212 LEU A N 1
ATOM 1692 C CA . LEU A 1 212 ? 8.845 15.185 -6.514 1.00 89.81 212 LEU A CA 1
ATOM 1693 C C . LEU A 1 212 ? 9.997 16.074 -7.000 1.00 89.81 212 LEU A C 1
ATOM 1695 O O . LEU A 1 212 ? 9.745 17.144 -7.563 1.00 89.81 212 LEU A O 1
ATOM 1699 N N . GLN A 1 213 ? 11.254 15.672 -6.797 1.00 87.62 213 GLN A N 1
ATOM 1700 C CA . GLN A 1 213 ? 12.392 16.440 -7.294 1.00 87.62 213 GLN A CA 1
ATOM 1701 C C . GLN A 1 213 ? 12.391 16.475 -8.836 1.00 87.62 213 GLN A C 1
ATOM 1703 O O . GLN A 1 213 ? 12.041 15.482 -9.474 1.00 87.62 213 GLN A O 1
ATOM 1708 N N . PRO A 1 214 ? 12.829 17.578 -9.477 1.00 84.19 214 PRO A N 1
ATOM 1709 C CA . PRO A 1 214 ? 12.808 17.692 -10.940 1.00 84.19 214 PRO A CA 1
ATOM 1710 C C . PRO A 1 214 ? 13.576 16.586 -11.679 1.00 84.19 214 PRO A C 1
ATOM 1712 O O . PRO A 1 214 ? 13.210 16.207 -12.787 1.00 84.19 214 PRO A O 1
ATOM 1715 N N . ASN A 1 215 ? 14.633 16.051 -11.063 1.00 83.81 215 ASN A N 1
ATOM 1716 C CA . ASN A 1 215 ? 15.438 14.953 -11.604 1.00 83.81 215 ASN A CA 1
ATOM 1717 C C . ASN A 1 215 ? 14.699 13.604 -11.630 1.00 83.81 215 ASN A C 1
ATOM 1719 O O . ASN A 1 215 ? 15.103 12.730 -12.389 1.00 83.81 215 ASN A O 1
ATOM 1723 N N . ALA A 1 216 ? 13.635 13.426 -10.843 1.00 85.50 216 ALA A N 1
ATOM 1724 C CA . ALA A 1 216 ? 12.833 12.206 -10.847 1.00 85.50 216 ALA A CA 1
ATOM 1725 C C . ALA A 1 216 ? 11.919 12.094 -12.084 1.00 85.50 216 ALA A C 1
ATOM 1727 O O . ALA A 1 216 ? 11.343 11.034 -12.343 1.00 85.50 216 ALA A O 1
ATOM 1728 N N . GLY A 1 217 ? 11.817 13.177 -12.864 1.00 86.06 217 GLY A N 1
ATOM 1729 C CA . GLY A 1 217 ? 11.047 13.235 -14.098 1.00 86.06 217 GLY A CA 1
ATOM 1730 C C . GLY A 1 217 ? 9.544 13.049 -13.883 1.00 86.06 217 GLY A C 1
ATOM 1731 O O . GLY A 1 217 ? 9.031 13.118 -12.766 1.00 86.06 217 GLY A O 1
ATOM 1732 N N . LEU A 1 218 ? 8.831 12.806 -14.985 1.00 84.25 218 LEU A N 1
ATOM 1733 C CA . LEU A 1 218 ? 7.377 12.634 -14.968 1.00 84.25 218 LEU A CA 1
ATOM 1734 C C . LEU A 1 218 ? 6.950 11.410 -14.145 1.00 84.25 218 LEU A C 1
ATOM 1736 O O . LEU A 1 218 ? 5.995 11.494 -13.379 1.00 84.25 218 LEU A O 1
ATOM 1740 N N . TYR A 1 219 ? 7.699 10.309 -14.249 1.00 85.81 219 TYR A N 1
ATOM 1741 C CA . TYR A 1 219 ? 7.408 9.073 -13.523 1.00 85.81 219 TYR A CA 1
ATOM 1742 C C . TYR A 1 219 ? 7.384 9.284 -12.003 1.00 85.81 219 TYR A C 1
ATOM 1744 O O . TYR A 1 219 ? 6.448 8.847 -11.332 1.00 85.81 219 TYR A O 1
ATOM 1752 N N . GLY A 1 220 ? 8.381 9.990 -11.453 1.00 86.69 220 GLY A N 1
ATOM 1753 C CA . GLY A 1 220 ? 8.420 10.306 -10.025 1.00 86.69 220 GLY A CA 1
ATOM 1754 C C . GLY A 1 220 ? 7.219 11.144 -9.585 1.00 86.69 220 GLY A C 1
ATOM 1755 O O . GLY A 1 220 ? 6.569 10.821 -8.591 1.00 86.69 220 GLY A O 1
ATOM 1756 N N . GLN A 1 221 ? 6.868 12.171 -10.364 1.00 84.75 221 GLN A N 1
ATOM 1757 C CA . GLN A 1 221 ? 5.737 13.045 -10.048 1.00 84.75 221 GLN A CA 1
ATOM 1758 C C . GLN A 1 221 ? 4.386 12.327 -10.102 1.00 84.75 221 GLN A C 1
ATOM 1760 O O . GLN A 1 221 ? 3.565 12.529 -9.209 1.00 84.75 221 GLN A O 1
ATOM 1765 N N . GLN A 1 222 ? 4.166 11.475 -11.108 1.00 84.38 222 GLN A N 1
ATOM 1766 C CA . GLN A 1 222 ? 2.945 10.672 -11.224 1.00 84.38 222 GLN A CA 1
ATOM 1767 C C . GLN A 1 222 ? 2.814 9.698 -10.049 1.00 84.38 222 GLN A C 1
ATOM 1769 O O . GLN A 1 222 ? 1.791 9.686 -9.368 1.00 84.38 222 GLN A O 1
ATOM 1774 N N . SER A 1 223 ? 3.896 8.984 -9.731 1.00 87.75 223 SER A N 1
ATOM 1775 C CA . SER A 1 223 ? 3.925 8.005 -8.638 1.00 87.75 223 SER A CA 1
ATOM 1776 C C . SER A 1 223 ? 3.681 8.636 -7.258 1.00 87.75 223 SER A C 1
ATOM 1778 O O . SER A 1 223 ? 3.195 7.983 -6.340 1.00 87.75 223 SER A O 1
ATOM 1780 N N . ALA A 1 224 ? 4.029 9.913 -7.073 1.00 90.50 224 ALA A N 1
ATOM 1781 C CA . ALA A 1 224 ? 3.961 10.592 -5.780 1.00 90.50 224 ALA A CA 1
ATOM 1782 C C . ALA A 1 224 ? 2.537 10.974 -5.334 1.00 90.50 224 ALA A C 1
ATOM 1784 O O . ALA A 1 224 ? 2.290 11.081 -4.130 1.00 90.50 224 ALA A O 1
ATOM 1785 N N . TRP A 1 225 ? 1.610 11.213 -6.267 1.00 87.50 225 TRP A N 1
ATOM 1786 C CA . TRP A 1 225 ? 0.334 11.863 -5.946 1.00 87.50 225 TRP A CA 1
ATOM 1787 C C . TRP A 1 225 ? -0.572 11.018 -5.037 1.00 87.50 225 TRP A C 1
ATOM 1789 O O . TRP A 1 225 ? -0.945 11.470 -3.953 1.00 87.50 225 TRP A O 1
ATOM 1799 N N . LEU A 1 226 ? -0.892 9.778 -5.428 1.00 91.31 226 LEU A N 1
ATOM 1800 C CA . LEU A 1 226 ? -1.746 8.899 -4.615 1.00 91.31 226 LEU A CA 1
ATOM 1801 C C . LEU A 1 226 ? -1.103 8.562 -3.266 1.00 91.31 226 LEU A C 1
ATOM 1803 O O . LEU A 1 226 ? -1.800 8.439 -2.260 1.00 91.31 226 LEU A O 1
ATOM 1807 N N . LEU A 1 227 ? 0.227 8.469 -3.224 1.00 95.12 227 LEU A N 1
ATOM 1808 C CA . LEU A 1 227 ? 0.976 8.241 -1.991 1.00 95.12 227 LEU A CA 1
ATOM 1809 C C . LEU A 1 227 ? 0.834 9.399 -0.997 1.00 95.12 227 LEU A C 1
ATOM 1811 O O . LEU A 1 227 ? 0.667 9.149 0.199 1.00 95.12 227 LEU A O 1
ATOM 1815 N N . LEU A 1 228 ? 0.859 10.650 -1.475 1.00 92.62 228 LEU A N 1
ATOM 1816 C CA . LEU A 1 228 ? 0.578 11.825 -0.644 1.00 92.62 228 LEU A CA 1
ATOM 1817 C C . LEU A 1 228 ? -0.832 11.771 -0.065 1.00 92.62 228 LEU A C 1
ATOM 1819 O O . LEU A 1 228 ? -1.004 11.969 1.137 1.00 92.62 228 LEU A O 1
ATOM 1823 N N . GLU A 1 229 ? -1.831 11.496 -0.905 1.00 92.38 229 GLU A N 1
ATOM 1824 C CA . GLU A 1 229 ? -3.228 11.484 -0.468 1.00 92.38 229 GLU A CA 1
ATOM 1825 C C . GLU A 1 229 ? -3.507 10.348 0.522 1.00 92.38 229 GLU A C 1
ATOM 1827 O O . GLU A 1 229 ? -4.175 10.578 1.531 1.00 92.38 229 GLU A O 1
ATOM 1832 N N . VAL A 1 230 ? -2.934 9.158 0.311 1.00 94.69 230 VAL A N 1
ATOM 1833 C CA . VAL A 1 230 ? -3.001 8.053 1.281 1.00 94.69 230 VAL A CA 1
ATOM 1834 C C . VAL A 1 230 ? -2.340 8.444 2.599 1.00 94.69 230 VAL A C 1
ATOM 1836 O O . VAL A 1 230 ? -2.948 8.271 3.656 1.00 94.69 230 VAL A O 1
ATOM 1839 N N . CYS A 1 231 ? -1.132 9.013 2.560 1.00 95.25 231 CYS A N 1
ATOM 1840 C CA . CYS A 1 231 ? -0.433 9.437 3.772 1.00 95.25 231 CYS A CA 1
ATOM 1841 C C . CYS A 1 231 ? -1.268 10.445 4.571 1.00 95.25 231 CYS A C 1
ATOM 1843 O O . CYS A 1 231 ? -1.548 10.237 5.752 1.00 95.25 231 CYS A O 1
ATOM 1845 N N . ARG A 1 232 ? -1.754 11.494 3.898 1.00 93.12 232 ARG A N 1
ATOM 1846 C CA . ARG A 1 232 ? -2.606 12.525 4.497 1.00 93.12 232 ARG A CA 1
ATOM 1847 C C . ARG A 1 232 ? -3.873 11.925 5.102 1.00 93.12 232 ARG A C 1
ATOM 1849 O O . ARG A 1 232 ? -4.199 12.236 6.244 1.00 93.12 232 ARG A O 1
ATOM 1856 N N . HIS A 1 233 ? -4.558 11.042 4.370 1.00 92.88 233 HIS A N 1
ATOM 1857 C CA . HIS A 1 233 ? -5.793 10.403 4.826 1.00 92.88 233 HIS A CA 1
ATOM 1858 C C . HIS A 1 233 ? -5.596 9.647 6.146 1.00 92.88 233 HIS A C 1
ATOM 1860 O O . HIS A 1 233 ? -6.357 9.852 7.092 1.00 92.88 233 HIS A O 1
ATOM 1866 N N . PHE A 1 234 ? -4.558 8.814 6.240 1.00 92.62 234 PHE A N 1
ATOM 1867 C CA . PHE A 1 234 ? -4.320 7.993 7.430 1.00 92.62 234 PHE A CA 1
ATOM 1868 C C . PHE A 1 234 ? -3.721 8.775 8.602 1.00 92.62 234 PHE A C 1
ATOM 1870 O O . PHE A 1 234 ? -4.075 8.495 9.746 1.00 92.62 234 PHE A O 1
ATOM 1877 N N . VAL A 1 235 ? -2.898 9.797 8.346 1.00 91.19 235 VAL A N 1
ATOM 1878 C CA . VAL A 1 235 ? -2.402 10.695 9.405 1.00 91.19 235 VAL A CA 1
ATOM 1879 C C . VAL A 1 235 ? -3.551 11.509 10.008 1.00 91.19 235 VAL A C 1
ATOM 1881 O O . VAL A 1 235 ? -3.628 11.643 11.224 1.00 91.19 235 VAL A O 1
ATOM 1884 N N . THR A 1 236 ? -4.495 11.997 9.193 1.00 89.56 236 THR A N 1
ATOM 1885 C CA . THR A 1 236 ? -5.692 12.692 9.704 1.00 89.56 236 THR A CA 1
ATOM 1886 C C . THR A 1 236 ? -6.637 11.748 10.462 1.00 89.56 236 THR A C 1
ATOM 1888 O O . THR A 1 236 ? -7.227 12.144 11.464 1.00 89.56 236 THR A O 1
ATOM 1891 N N . ALA A 1 237 ? -6.791 10.502 10.003 1.00 83.38 237 ALA A N 1
ATOM 1892 C CA . ALA A 1 237 ? -7.696 9.525 10.615 1.00 83.38 237 ALA A CA 1
ATOM 1893 C C . ALA A 1 237 ? -7.150 8.872 11.900 1.00 83.38 237 ALA A C 1
ATOM 1895 O O . ALA A 1 237 ? -7.934 8.336 12.679 1.00 83.38 237 ALA A O 1
ATOM 1896 N N . GLY A 1 238 ? -5.835 8.913 12.146 1.00 69.06 238 GLY A N 1
ATOM 1897 C CA . GLY A 1 238 ? -5.160 8.313 13.308 1.00 69.06 238 GLY A CA 1
ATOM 1898 C C . GLY A 1 238 ? -5.380 9.040 14.642 1.00 69.06 238 GLY A C 1
ATOM 1899 O O . GLY A 1 238 ? -4.448 9.135 15.431 1.00 69.06 238 GLY A O 1
ATOM 1900 N N . ILE A 1 239 ? -6.593 9.565 14.860 1.00 55.06 239 ILE A N 1
ATOM 1901 C CA . ILE A 1 239 ? -7.080 10.473 15.915 1.00 55.06 239 ILE A CA 1
ATOM 1902 C C . ILE A 1 239 ? -6.287 10.375 17.229 1.00 55.06 239 ILE A C 1
ATOM 1904 O O . ILE A 1 239 ? -6.674 9.721 18.191 1.00 55.06 239 ILE A O 1
ATOM 1908 N N . THR A 1 240 ? -5.175 11.102 17.256 1.00 57.66 240 THR A N 1
ATOM 1909 C CA . THR A 1 240 ? -4.645 11.848 18.395 1.00 57.66 240 THR A CA 1
ATOM 1910 C C . THR A 1 240 ? -3.831 12.974 17.766 1.00 57.66 240 THR A C 1
ATOM 1912 O O . THR A 1 240 ? -2.804 12.696 17.157 1.00 57.66 240 THR A O 1
ATOM 1915 N N . SER A 1 241 ? -4.312 14.224 17.823 1.00 63.25 241 SER A N 1
ATOM 1916 C CA . SER A 1 241 ? -3.549 15.372 17.301 1.00 63.25 241 SER A CA 1
ATOM 1917 C C . SER A 1 241 ? -2.290 15.514 18.144 1.00 63.25 241 SER A C 1
ATOM 1919 O O . SER A 1 241 ? -2.329 16.017 19.268 1.00 63.25 241 SER A O 1
ATOM 1921 N N . THR A 1 242 ? -1.187 14.974 17.646 1.00 78.94 242 THR A N 1
ATOM 1922 C CA . THR A 1 242 ? 0.136 15.181 18.215 1.00 78.94 242 THR A CA 1
ATOM 1923 C C . THR A 1 242 ? 0.803 16.315 17.452 1.00 78.94 242 THR A C 1
ATOM 1925 O O . THR A 1 242 ? 0.576 16.483 16.252 1.00 78.94 242 THR A O 1
ATOM 1928 N N . HIS A 1 243 ? 1.680 17.062 18.120 1.00 84.50 243 HIS A N 1
ATOM 1929 C CA . HIS A 1 243 ? 2.506 18.072 17.454 1.00 84.50 243 HIS A CA 1
ATOM 1930 C C . HIS A 1 243 ? 3.255 17.491 16.236 1.00 84.50 243 HIS A C 1
ATOM 1932 O O . HIS A 1 243 ? 3.401 18.138 15.205 1.00 84.50 243 HIS A O 1
ATOM 1938 N N . GLU A 1 244 ? 3.667 16.226 16.336 1.00 85.81 244 GLU A N 1
ATOM 1939 C CA . GLU A 1 244 ? 4.292 15.472 15.251 1.00 85.81 244 GLU A CA 1
ATOM 1940 C C . GLU A 1 244 ? 3.351 15.268 14.048 1.00 85.81 244 GLU A C 1
ATOM 1942 O O . GLU A 1 244 ? 3.752 15.508 12.909 1.00 85.81 244 GLU A O 1
ATOM 1947 N N . SER A 1 245 ? 2.090 14.885 14.280 1.00 85.38 245 SER A N 1
ATOM 1948 C CA . SER A 1 245 ? 1.095 14.742 13.208 1.00 85.38 245 SER A CA 1
ATOM 1949 C C . SER A 1 245 ? 0.799 16.071 12.502 1.00 85.38 245 SER A C 1
ATOM 1951 O O . SER A 1 245 ? 0.685 16.098 11.278 1.00 85.38 245 SER A O 1
ATOM 1953 N N . GLU A 1 246 ? 0.765 17.184 13.241 1.00 88.25 246 GLU A N 1
ATOM 1954 C CA . GLU A 1 246 ? 0.553 18.531 12.693 1.00 88.25 246 GLU A CA 1
ATOM 1955 C C . GLU A 1 246 ? 1.716 18.956 11.786 1.00 88.25 246 GLU A C 1
ATOM 1957 O O . GLU A 1 246 ? 1.497 19.355 10.642 1.00 88.25 246 GLU A O 1
ATOM 1962 N N . MET A 1 247 ? 2.961 18.779 12.242 1.00 89.38 247 MET A N 1
ATOM 1963 C CA . MET A 1 247 ? 4.153 19.063 11.433 1.00 89.38 247 MET A CA 1
ATOM 1964 C C . MET A 1 247 ? 4.204 18.232 10.144 1.00 89.38 247 MET A C 1
ATOM 1966 O O . MET A 1 247 ? 4.631 18.714 9.086 1.00 89.38 247 MET A O 1
ATOM 1970 N N . LEU A 1 248 ? 3.782 16.969 10.221 1.00 90.94 248 LEU A N 1
ATOM 1971 C CA . LEU A 1 248 ? 3.750 16.088 9.063 1.00 90.94 248 LEU A CA 1
ATOM 1972 C C . LEU A 1 248 ? 2.681 16.529 8.055 1.00 90.94 248 LEU A C 1
ATOM 1974 O O . LEU A 1 248 ? 2.960 16.565 6.857 1.00 90.94 248 LEU A O 1
ATOM 1978 N N . LEU A 1 249 ? 1.495 16.926 8.529 1.00 90.75 249 LEU A N 1
ATOM 1979 C CA . LEU A 1 249 ? 0.426 17.471 7.687 1.00 90.75 249 LEU A CA 1
ATOM 1980 C C . LEU A 1 249 ? 0.843 18.781 7.007 1.00 90.75 249 LEU A C 1
ATOM 1982 O O . LEU A 1 249 ? 0.635 18.924 5.805 1.00 90.75 249 LEU A O 1
ATOM 1986 N N . GLU A 1 250 ? 1.518 19.692 7.713 1.00 91.44 250 GLU A N 1
ATOM 1987 C CA . GLU A 1 250 ? 2.084 20.897 7.087 1.00 91.44 250 GLU A CA 1
ATOM 1988 C C . GLU A 1 250 ? 3.080 20.556 5.972 1.00 91.44 250 GLU A C 1
ATOM 1990 O O . GLU A 1 250 ? 3.116 21.210 4.927 1.00 91.44 250 GLU A O 1
ATOM 1995 N N . THR A 1 251 ? 3.903 19.528 6.182 1.00 91.94 251 THR A N 1
ATOM 1996 C CA . THR A 1 251 ? 4.863 19.069 5.172 1.00 91.94 251 THR A CA 1
ATOM 1997 C C . THR A 1 251 ? 4.144 18.483 3.957 1.00 91.94 251 THR A C 1
ATOM 1999 O O . THR A 1 251 ? 4.515 18.790 2.825 1.00 91.94 251 THR A O 1
ATOM 2002 N N . LEU A 1 252 ? 3.097 17.684 4.176 1.00 90.69 252 LEU A N 1
ATOM 2003 C CA . LEU A 1 252 ? 2.269 17.109 3.113 1.00 90.69 252 LEU A CA 1
ATOM 2004 C C . LEU A 1 252 ? 1.606 18.191 2.252 1.00 90.69 252 LEU A C 1
ATOM 2006 O O . LEU A 1 252 ? 1.660 18.092 1.026 1.00 90.69 252 LEU A O 1
ATOM 2010 N N . GLU A 1 253 ? 1.057 19.244 2.863 1.00 90.31 253 GLU A N 1
ATOM 2011 C CA .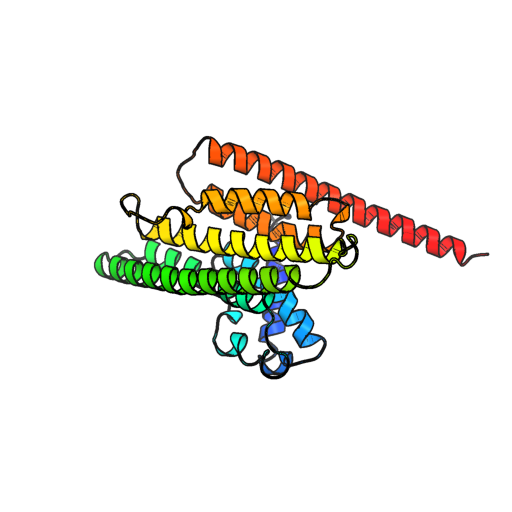 GLU A 1 253 ? 0.466 20.368 2.122 1.00 90.31 253 GLU A CA 1
ATOM 2012 C C . GLU A 1 253 ? 1.514 21.100 1.268 1.00 90.31 253 GLU A C 1
ATOM 2014 O O . GLU A 1 253 ? 1.299 21.327 0.077 1.00 90.31 253 GLU A O 1
ATOM 2019 N N . ARG A 1 254 ? 2.717 21.355 1.806 1.00 90.56 254 ARG A N 1
ATOM 2020 C CA . ARG A 1 254 ? 3.813 21.960 1.021 1.00 90.56 254 ARG A CA 1
ATOM 2021 C C . ARG A 1 254 ? 4.225 21.100 -0.178 1.00 90.56 254 ARG A C 1
ATOM 2023 O O . ARG A 1 254 ? 4.519 21.633 -1.249 1.00 90.56 254 ARG A O 1
ATOM 2030 N N . LEU A 1 255 ? 4.276 19.778 -0.009 1.00 89.06 255 LEU A N 1
ATOM 2031 C CA . LEU A 1 255 ? 4.613 18.852 -1.096 1.00 89.06 255 LEU A CA 1
ATOM 2032 C C . LEU A 1 255 ? 3.515 18.810 -2.166 1.00 89.06 255 LEU A C 1
ATOM 2034 O O . LEU A 1 255 ? 3.824 18.793 -3.360 1.00 89.06 255 LEU A O 1
ATOM 2038 N N . LYS A 1 256 ? 2.245 18.854 -1.753 1.00 86.19 256 LYS A N 1
ATOM 2039 C CA . LYS A 1 256 ? 1.088 18.915 -2.651 1.00 86.19 256 LYS A CA 1
ATOM 2040 C C . LYS A 1 256 ? 1.084 20.187 -3.501 1.00 86.19 256 LYS A C 1
ATOM 2042 O O . LYS A 1 256 ? 0.917 20.102 -4.720 1.00 86.19 256 LYS A O 1
ATOM 2047 N N . ASP A 1 257 ? 1.353 21.339 -2.894 1.00 83.75 257 ASP A N 1
ATOM 2048 C CA . ASP A 1 257 ? 1.500 22.606 -3.619 1.00 83.75 257 ASP A CA 1
ATOM 2049 C C . ASP A 1 257 ? 2.656 22.546 -4.630 1.00 83.75 257 ASP A C 1
ATOM 2051 O O . ASP A 1 257 ? 2.554 23.039 -5.759 1.00 83.75 257 ASP A O 1
ATOM 2055 N N . GLY A 1 258 ? 3.764 21.902 -4.252 1.00 73.75 258 GLY A N 1
ATOM 2056 C CA . GLY A 1 258 ? 4.902 21.655 -5.138 1.00 73.75 258 GLY A CA 1
ATOM 2057 C C . GLY A 1 258 ? 4.529 20.837 -6.378 1.00 73.75 258 GLY A C 1
ATOM 2058 O O . GLY A 1 258 ? 4.933 21.190 -7.488 1.00 73.75 258 GLY A O 1
ATOM 2059 N N . LEU A 1 259 ? 3.713 19.793 -6.211 1.00 74.06 259 LEU A N 1
ATOM 2060 C CA . LEU A 1 259 ? 3.233 18.950 -7.307 1.00 74.06 259 LEU A CA 1
ATOM 2061 C C . LEU A 1 259 ? 2.328 19.726 -8.281 1.00 74.06 259 LEU A C 1
ATOM 2063 O O . LEU A 1 259 ? 2.545 19.660 -9.492 1.00 74.06 259 LEU A O 1
ATOM 2067 N N . GLY A 1 260 ? 1.359 20.500 -7.775 1.00 66.75 260 GLY A N 1
ATOM 2068 C CA . GLY A 1 260 ? 0.451 21.295 -8.618 1.00 66.75 260 GLY A CA 1
ATOM 2069 C C . GLY A 1 260 ? 1.193 22.322 -9.484 1.00 66.75 260 GLY A C 1
ATOM 2070 O O . GLY A 1 260 ? 0.914 22.487 -10.676 1.00 66.75 260 GLY A O 1
ATOM 2071 N N . ASN A 1 261 ? 2.219 22.952 -8.911 1.00 64.00 261 ASN A N 1
ATOM 2072 C CA . ASN A 1 261 ? 3.094 23.877 -9.628 1.00 64.00 261 ASN A CA 1
ATOM 2073 C C . ASN A 1 261 ? 4.043 23.158 -10.609 1.00 64.00 261 ASN A C 1
ATOM 2075 O O . ASN A 1 261 ? 4.340 23.693 -11.680 1.00 64.00 261 ASN A O 1
ATOM 2079 N N . GLY A 1 262 ? 4.513 21.955 -10.266 1.00 60.84 262 GLY A N 1
ATOM 2080 C CA . GLY A 1 262 ? 5.394 21.128 -11.097 1.00 60.84 262 GLY A CA 1
ATOM 2081 C C . GLY A 1 262 ? 4.722 20.621 -12.375 1.00 60.84 262 GLY A C 1
ATOM 2082 O O . GLY A 1 262 ? 5.261 20.829 -13.462 1.00 60.84 262 GLY A O 1
ATOM 2083 N N . LEU A 1 263 ? 3.517 20.054 -12.259 1.00 58.59 263 LEU A N 1
ATOM 2084 C CA . LEU A 1 263 ? 2.725 19.578 -13.401 1.00 58.59 263 LEU A CA 1
ATOM 2085 C C . LEU A 1 263 ? 2.384 20.721 -14.368 1.00 58.59 263 LEU A C 1
ATOM 2087 O O . LEU A 1 263 ? 2.537 20.586 -15.581 1.00 58.59 263 LEU A O 1
ATOM 2091 N N . THR A 1 264 ? 2.012 21.886 -13.828 1.00 58.97 264 THR A N 1
ATOM 2092 C CA . THR A 1 264 ? 1.733 23.090 -14.627 1.00 58.97 264 THR A CA 1
ATOM 2093 C C . THR A 1 264 ? 2.972 23.563 -15.396 1.00 58.97 264 THR A C 1
ATOM 2095 O O . THR A 1 264 ? 2.882 23.920 -16.570 1.00 58.97 264 THR A O 1
ATOM 2098 N N . ARG A 1 265 ? 4.156 23.539 -14.769 1.00 57.62 265 ARG A N 1
ATOM 2099 C CA . ARG A 1 265 ? 5.419 23.900 -15.435 1.00 57.62 265 ARG A CA 1
ATOM 2100 C C . ARG A 1 265 ? 5.793 22.914 -16.542 1.00 57.62 265 ARG A C 1
ATOM 2102 O O . ARG A 1 265 ? 6.215 23.370 -17.597 1.00 57.62 265 ARG A O 1
ATOM 2109 N N . MET A 1 266 ? 5.595 21.610 -16.335 1.00 56.75 266 MET A N 1
ATOM 2110 C CA . MET A 1 266 ? 5.911 20.589 -17.344 1.00 56.75 266 MET A CA 1
ATOM 2111 C C . MET A 1 266 ? 4.991 20.629 -18.568 1.00 56.75 266 MET A C 1
ATOM 2113 O O . MET A 1 266 ? 5.461 20.498 -19.698 1.00 56.75 266 MET A O 1
ATOM 2117 N N . LEU A 1 267 ? 3.684 20.835 -18.369 1.00 56.00 267 LEU A N 1
ATOM 2118 C CA . LEU A 1 267 ? 2.742 21.018 -19.480 1.00 56.00 267 LEU A CA 1
ATOM 2119 C C . LEU A 1 267 ? 3.127 22.239 -20.328 1.00 56.00 267 LEU A C 1
ATOM 2121 O O . LEU A 1 267 ? 3.076 22.182 -21.555 1.00 56.00 267 LEU A O 1
ATOM 2125 N N . ASN A 1 268 ? 3.601 23.308 -19.683 1.00 52.06 268 ASN A N 1
ATOM 2126 C CA . ASN A 1 268 ? 4.052 24.512 -20.373 1.00 52.06 268 ASN A CA 1
ATOM 2127 C C . ASN A 1 268 ? 5.396 24.331 -21.097 1.00 52.06 268 ASN A C 1
ATOM 2129 O O . ASN A 1 268 ? 5.554 24.874 -22.185 1.00 52.06 268 ASN A O 1
ATOM 2133 N N . THR A 1 269 ? 6.350 23.560 -20.562 1.00 55.44 269 THR A N 1
ATOM 2134 C CA . THR A 1 269 ? 7.614 23.273 -21.272 1.00 55.44 269 THR A CA 1
ATOM 2135 C C . THR A 1 269 ? 7.405 22.376 -22.493 1.00 55.44 269 THR A C 1
ATOM 2137 O O . THR A 1 269 ? 7.978 22.653 -23.541 1.00 55.44 269 THR A O 1
ATOM 2140 N N . ASN A 1 270 ? 6.506 21.387 -22.421 1.00 47.44 270 ASN A N 1
ATOM 2141 C CA . ASN A 1 270 ? 6.177 20.535 -23.574 1.00 47.44 270 ASN A CA 1
ATOM 2142 C C . ASN A 1 270 ? 5.484 21.307 -24.714 1.00 47.44 270 ASN A C 1
ATOM 2144 O O . ASN A 1 270 ? 5.686 20.988 -25.884 1.00 47.44 270 ASN A O 1
ATOM 2148 N N . LEU A 1 271 ? 4.698 22.344 -24.398 1.00 44.81 271 LEU A N 1
ATOM 2149 C CA . LEU A 1 271 ? 4.103 23.235 -25.404 1.00 44.81 271 LEU A CA 1
ATOM 2150 C C . LEU A 1 271 ? 5.146 24.140 -26.079 1.00 44.81 271 LEU A C 1
ATOM 2152 O O . LEU A 1 271 ? 5.006 24.474 -27.254 1.00 44.81 271 LEU A O 1
ATOM 2156 N N . VAL A 1 272 ? 6.199 24.532 -25.357 1.00 49.75 272 VAL A N 1
ATOM 2157 C CA . VAL A 1 272 ? 7.307 25.318 -25.922 1.00 49.75 272 VAL A CA 1
ATOM 2158 C C . VAL A 1 272 ? 8.161 24.454 -26.855 1.00 49.75 272 VAL A C 1
ATOM 2160 O O . VAL A 1 272 ? 8.452 24.886 -27.968 1.00 49.75 272 VAL A O 1
ATOM 2163 N N . ASP A 1 273 ? 8.471 23.212 -26.473 1.00 44.28 273 ASP A N 1
ATOM 2164 C CA . ASP A 1 273 ? 9.272 22.300 -27.303 1.00 44.28 273 ASP A CA 1
ATOM 2165 C C . ASP A 1 273 ? 8.534 21.846 -28.580 1.00 44.28 273 ASP A C 1
ATOM 2167 O O . ASP A 1 273 ? 9.153 21.685 -29.634 1.00 44.28 273 ASP A O 1
ATOM 2171 N N . GLN A 1 274 ? 7.200 21.723 -28.541 1.00 44.78 274 GLN A N 1
ATOM 2172 C CA . GLN A 1 274 ? 6.394 21.461 -29.743 1.00 44.78 274 GLN A CA 1
ATOM 2173 C C . GLN A 1 274 ? 6.355 22.653 -30.713 1.00 44.78 274 GLN A C 1
ATOM 2175 O O . GLN A 1 274 ? 6.348 22.443 -31.924 1.00 44.78 274 GLN A O 1
ATOM 2180 N N . ASN A 1 275 ? 6.390 23.892 -30.216 1.00 40.84 275 ASN A N 1
ATOM 2181 C CA . ASN A 1 275 ? 6.435 25.079 -31.076 1.00 40.84 275 ASN A CA 1
ATOM 2182 C C . ASN A 1 275 ? 7.809 25.273 -31.741 1.00 40.84 275 ASN A C 1
ATOM 2184 O O . ASN A 1 275 ? 7.870 25.686 -32.896 1.00 40.84 275 ASN A O 1
ATOM 2188 N N . VAL A 1 276 ? 8.902 24.896 -31.068 1.00 47.06 276 VAL A N 1
ATOM 2189 C CA . VAL A 1 276 ? 10.254 24.922 -31.657 1.00 47.06 276 VAL A CA 1
ATOM 2190 C C . VAL A 1 276 ? 10.414 23.848 -32.745 1.00 47.06 276 VAL A C 1
ATOM 2192 O O . VAL A 1 276 ? 11.056 24.094 -33.764 1.00 47.06 276 VAL A O 1
ATOM 2195 N N . ALA A 1 277 ? 9.790 22.676 -32.590 1.00 39.88 277 ALA A N 1
ATOM 2196 C CA . ALA A 1 277 ? 9.842 21.617 -33.603 1.00 39.88 277 ALA A CA 1
ATOM 2197 C C . ALA A 1 277 ? 9.111 21.981 -34.913 1.00 39.88 277 ALA A C 1
ATOM 2199 O O . ALA A 1 277 ? 9.530 21.544 -35.983 1.00 39.88 277 ALA A O 1
ATOM 2200 N N . ILE A 1 278 ? 8.055 22.802 -34.850 1.00 44.38 278 ILE A N 1
ATOM 2201 C CA . ILE A 1 278 ? 7.281 23.232 -36.029 1.00 44.38 278 ILE A CA 1
ATOM 2202 C C . ILE A 1 278 ? 8.018 24.337 -36.812 1.00 44.38 278 ILE A C 1
ATOM 2204 O O . ILE A 1 278 ? 7.959 24.366 -38.046 1.00 44.38 278 ILE A O 1
ATOM 2208 N N . GLU A 1 279 ? 8.776 25.204 -36.134 1.00 42.44 279 GLU A N 1
ATOM 2209 C CA . GLU A 1 279 ? 9.589 26.232 -36.802 1.00 42.44 279 GLU A CA 1
ATOM 2210 C C . GLU A 1 279 ? 10.799 25.648 -37.551 1.00 42.44 279 GLU A C 1
ATOM 2212 O O . GLU A 1 279 ? 11.153 26.153 -38.614 1.00 42.44 279 GLU A O 1
ATOM 2217 N N . VAL A 1 280 ? 11.387 24.540 -37.081 1.00 48.88 280 VAL A N 1
ATOM 2218 C CA . VAL A 1 280 ? 12.566 23.923 -37.728 1.00 48.88 280 VAL A CA 1
ATOM 2219 C C . VAL A 1 280 ? 12.214 23.134 -39.002 1.00 48.88 280 VAL A C 1
ATOM 2221 O O . VAL A 1 280 ? 13.068 22.949 -39.864 1.00 48.88 280 VAL A O 1
ATOM 2224 N N . THR A 1 281 ? 10.958 22.718 -39.191 1.00 45.78 281 THR A N 1
ATOM 2225 C CA . THR A 1 281 ? 10.489 22.071 -40.438 1.00 45.78 281 THR A CA 1
ATOM 2226 C C . THR A 1 281 ? 10.017 23.043 -41.530 1.00 45.78 281 THR A C 1
ATOM 2228 O O . THR A 1 281 ? 9.533 22.594 -42.569 1.00 45.78 281 THR A O 1
ATOM 2231 N N . SER A 1 282 ? 10.146 24.358 -41.319 1.00 46.31 282 SER A N 1
ATOM 2232 C CA . SER A 1 282 ? 9.617 25.405 -42.215 1.00 46.31 282 SER A CA 1
ATOM 2233 C C . SER A 1 282 ? 10.694 26.194 -42.986 1.00 46.31 282 SER A C 1
ATOM 2235 O O . SER A 1 282 ? 10.415 27.284 -43.485 1.00 46.31 282 SER A O 1
ATOM 2237 N N . THR A 1 283 ? 11.911 25.660 -43.109 1.00 41.00 283 THR A N 1
ATOM 2238 C CA . THR A 1 283 ? 13.043 26.264 -43.846 1.00 41.00 283 THR A CA 1
ATOM 2239 C C . THR A 1 283 ? 13.785 25.215 -44.648 1.00 41.00 283 THR A C 1
ATOM 2241 O O . THR A 1 283 ? 14.200 25.541 -45.782 1.00 41.00 283 THR A O 1
#

Secondary structure (DSSP, 8-state):
---SS-----S--SSHHHHHHHHHHHHHHHHS-GGGGSSHHHHHHHHHHHHHHHHHHHHHT---GGGSHHHHHGGGSSS---HHHHHHHHHHHHHHHHHHHHHHHT---HHHHHHHHHHHHHHHHHHHHHHHHHHHHHHHHHHHHHHS----S---HHHHHHHHHHHHHHHHHHHHHHHHHHHHH-TT----GGG-HHHHHHHHHHHHHHHTSGGGHHHHHHHHHHHHHHHHHHHHHS----HHHHHHHHHHHHHHHHHHHHHHHHHHHHHHHHHHHHHHT--

Sequence (283 aa):
MFEAFSQQSSGHTGNQSHDWHHTGELALFTARTPEAHIDGDAHHIFCDERVDMALSAVLRRRQLVLSTPEWKSVPWQRIPKNLKDILVDVLVDMPRLVEDFDNMQQCTEESKKETLRLALIQKCWEHDGQLSAWFGLLRQVANASNTSRPESRAKDVVTYVAQVHGMSLFWATSLILYSILWMASGPQADLPNRTDPMQHAHRLVQAVAILLQPNAGLYGQQSAWLLLEVCRHFVTAGITSTHESEMLLETLERLKDGLGNGLTRMLNTNLVDQNVAIEVTST

Foldseek 3Di:
DPPDPDDDDDDDDPPVPLLVVLVVVLVVVVVDFLLVQQDDPSVVCLQVSLLVNLLSLLVVLHQRPCLDPRVLPNSCPRPHDDLLSLLSNLSNCLSVLSNLLVVLVPDPDPVVSLVSLVVSLVVLVVSVVSLVVSVVVVVVVVVVVVVDDPDDPCPDLQVVLVVLLSLLSSLLSLLSSLLSNDVSCDPPDPDDPVSPSLVSLVSNLVSLVVLLDVSVPPVSLVSSPSSLVSSLVSLVVSPDDDPSSVVSNVSSVVSVVSSVVSVVVVVVVVVVVVVVVVVVVPD

Radius of gyration: 21.14 Å; chains: 1; bounding box: 64×44×69 Å